Protein AF-A0A4R4WFX1-F1 (afdb_monomer_lite)

Secondary structure (DSSP, 8-state):
---PPPP---------TTSHHHHHHHHHHHHHHT-TTHHHHHHHHHHHHHHHHHHHHHHHHHHHHHHSHHHHHHHHHHHHHHHHHHHHHHHHHHHHHHHHHHHHHHHHHHHHHHHHHHHHHHHHHHHHHHHHHHHHHHHHHHHHHHHHHHHHHHHHHHHHHHHHHHHHHHHHHHHHHHHHHHHHHHHHHHHHHHHHHHHHHHHHHHHHHHHHHHHHHHHHHHHHHHHHHHHHHHHHHHHHHHHHHHHHHHHHHHHHHHHHHHHHHHHHHHHHHHHHHHHHHHHHHHHTTS-----------------------------------------------------------------------

Radius of gyration: 116.52 Å; chains: 1; bounding box: 216×88×320 Å

Foldseek 3Di:
DDDDDDDDDPDDDDPDPPCPVVVVVVVVLVVQCPDPDPSVVVSVVVVVVVVVVVVVVVVVVVVCCCPPPNNVVVVVVVVVVVVVVVVVVVVVVVVVVVVVVVVVVVVVVVVVVVVVVVVVVVVVVVVVVVVVVVVVVVVVVVVVVVVVVVVVVVVVVVVVVVVVVVVVVVVVVVVVVVVVVVVVVVVVVVVVVVVVVVVVVVVVVVVVVVVVVVVVVVVVVVVVVVVVVVVVVVVVVVVVVVVVVVVVVVVVVVVVVVVVVVVVVVVVVVVVVVVVVVVVVVVVVVCVVPDDDDDDDDDDDDDDDDDDDDDDDDDDDDDDDDDDDDDDDDDDDDDDDDDDDDDDDDDDDDDDDDDDDDDDD

Structure (mmCIF, N/CA/C/O backbone):
data_AF-A0A4R4WFX1-F1
#
_entry.id   AF-A0A4R4WFX1-F1
#
loop_
_atom_site.group_PDB
_atom_site.id
_atom_site.type_symbol
_atom_site.label_atom_id
_atom_site.label_alt_id
_atom_site.label_comp_id
_atom_site.label_asym_id
_atom_site.label_entity_id
_atom_site.label_seq_id
_atom_site.pdbx_PDB_ins_code
_atom_site.Cartn_x
_atom_site.Cartn_y
_atom_site.Cartn_z
_atom_site.occupancy
_atom_site.B_iso_or_equiv
_atom_site.auth_seq_id
_atom_site.auth_comp_id
_atom_site.auth_asym_id
_atom_site.auth_atom_id
_atom_site.pdbx_PDB_model_num
ATOM 1 N N . MET A 1 1 ? -103.194 -50.015 157.908 1.00 37.09 1 MET A N 1
ATOM 2 C CA . MET A 1 1 ? -101.889 -49.786 158.567 1.00 37.09 1 MET A CA 1
ATOM 3 C C . MET A 1 1 ? -101.245 -48.545 157.963 1.00 37.09 1 MET A C 1
ATOM 5 O O . MET A 1 1 ? -101.414 -48.365 156.762 1.00 37.09 1 MET A O 1
ATOM 9 N N . PRO A 1 2 ? -100.590 -47.680 158.756 1.00 50.53 2 PRO A N 1
ATOM 10 C CA . PRO A 1 2 ? -100.036 -46.407 158.285 1.00 50.53 2 PRO A CA 1
ATOM 11 C C . PRO A 1 2 ? -98.569 -46.513 157.833 1.00 50.53 2 PRO A C 1
ATOM 13 O O . PRO A 1 2 ? -97.843 -47.400 158.278 1.00 50.53 2 PRO A O 1
ATOM 16 N N . GLN A 1 3 ? -98.118 -45.540 157.037 1.00 49.31 3 GLN A N 1
ATOM 17 C CA . GLN A 1 3 ? -96.707 -45.147 156.902 1.00 49.31 3 GLN A CA 1
ATOM 18 C C . GLN A 1 3 ? -96.591 -43.603 156.861 1.00 49.31 3 GLN A C 1
ATOM 20 O O . GLN A 1 3 ? -97.602 -42.939 156.612 1.00 49.31 3 GLN A O 1
ATOM 25 N N . PRO A 1 4 ? -95.429 -43.015 157.218 1.00 50.16 4 PRO A N 1
ATOM 26 C CA . PRO A 1 4 ? -95.351 -41.626 157.680 1.00 50.16 4 PRO A CA 1
ATOM 27 C C . PRO A 1 4 ? -95.134 -40.583 156.570 1.00 50.16 4 PRO A C 1
ATOM 29 O O . PRO A 1 4 ? -94.660 -40.886 155.478 1.00 50.16 4 PRO A O 1
ATOM 32 N N . ALA A 1 5 ? -95.460 -39.325 156.882 1.00 47.50 5 ALA A N 1
ATOM 33 C CA . ALA A 1 5 ? -95.388 -38.202 155.950 1.00 47.50 5 ALA A CA 1
ATOM 34 C C . ALA A 1 5 ? -93.949 -37.673 155.730 1.00 47.50 5 ALA A C 1
ATOM 36 O O . ALA A 1 5 ? -93.192 -37.546 156.697 1.00 47.50 5 ALA A O 1
ATOM 37 N N . PRO A 1 6 ? -93.577 -37.279 154.495 1.00 48.81 6 PRO A N 1
ATOM 38 C CA . PRO A 1 6 ? -92.327 -36.573 154.222 1.00 48.81 6 PRO A CA 1
ATOM 39 C C . PRO A 1 6 ? -92.436 -35.087 154.607 1.00 48.81 6 PRO A C 1
ATOM 41 O O . PRO A 1 6 ? -93.351 -34.382 154.183 1.00 48.81 6 PRO A O 1
ATOM 44 N N . GLY A 1 7 ? -91.486 -34.592 155.403 1.00 47.97 7 GLY A N 1
ATOM 45 C CA . GLY A 1 7 ? -91.460 -33.195 155.848 1.00 47.97 7 GLY A CA 1
ATOM 46 C C . GLY A 1 7 ? -91.038 -32.219 154.745 1.00 47.97 7 GLY A C 1
ATOM 47 O O . GLY A 1 7 ? -89.979 -32.380 154.135 1.00 47.97 7 GLY A O 1
ATOM 48 N N . VAL A 1 8 ? -91.834 -31.168 154.526 1.00 47.50 8 VAL A N 1
ATOM 49 C CA . VAL A 1 8 ? -91.534 -30.097 153.561 1.00 47.50 8 VAL A CA 1
ATOM 50 C C . VAL A 1 8 ? -90.311 -29.298 154.024 1.00 47.50 8 VAL A C 1
ATOM 52 O O . VAL A 1 8 ? -90.372 -28.561 155.008 1.00 47.50 8 VAL A O 1
ATOM 55 N N . ARG A 1 9 ? -89.193 -29.403 153.296 1.00 48.41 9 ARG A N 1
ATOM 56 C CA . ARG A 1 9 ? -88.046 -28.502 153.480 1.00 48.41 9 ARG A CA 1
ATOM 57 C C . ARG A 1 9 ? -88.367 -27.149 152.848 1.00 48.41 9 ARG A C 1
ATOM 59 O O . ARG A 1 9 ? -88.459 -27.045 151.629 1.00 48.41 9 ARG A O 1
ATOM 66 N N . ALA A 1 10 ? -88.511 -26.114 153.672 1.00 50.44 10 ALA A N 1
ATOM 67 C CA . ALA A 1 10 ? -88.704 -24.747 153.199 1.00 50.44 10 ALA A CA 1
ATOM 68 C C . ALA A 1 10 ? -87.422 -24.222 152.524 1.00 50.44 10 ALA A C 1
ATOM 70 O O . ALA A 1 10 ? -86.489 -23.779 153.197 1.00 50.44 10 ALA A O 1
ATOM 71 N N . VAL A 1 11 ? -87.378 -24.273 151.190 1.00 50.75 11 VAL A N 1
ATOM 72 C CA . VAL A 1 11 ? -86.317 -23.651 150.387 1.00 50.75 11 VAL A CA 1
ATOM 73 C C . VAL A 1 11 ? -86.467 -22.134 150.490 1.00 50.75 11 VAL A C 1
ATOM 75 O O . VAL A 1 11 ? -87.355 -21.539 149.883 1.00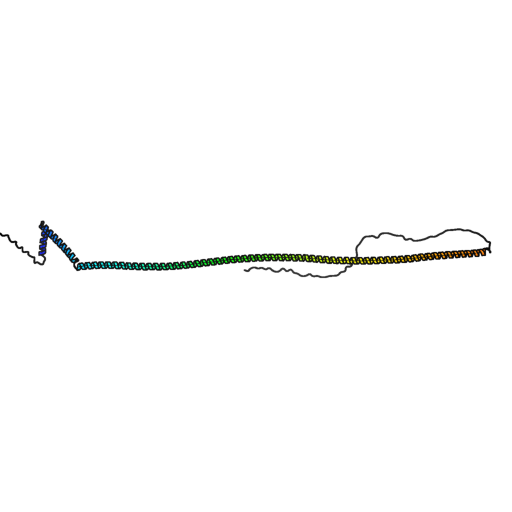 50.75 11 VAL A O 1
ATOM 78 N N . ARG A 1 12 ? -85.607 -21.503 151.292 1.00 51.44 12 ARG A N 1
ATOM 79 C CA . ARG A 1 12 ? -85.506 -20.044 151.364 1.00 51.44 12 ARG A CA 1
ATOM 80 C C . ARG A 1 12 ? -84.719 -19.546 150.158 1.00 51.44 12 ARG A C 1
ATOM 82 O O . ARG A 1 12 ? -83.498 -19.672 150.131 1.00 51.44 12 ARG A O 1
ATOM 89 N N . TYR A 1 13 ? -85.417 -18.968 149.186 1.00 58.88 13 TYR A N 1
ATOM 90 C CA . TYR A 1 13 ? -84.778 -18.113 148.191 1.00 58.88 13 TYR A CA 1
ATOM 91 C C . TYR A 1 13 ? -84.207 -16.881 148.902 1.00 58.88 13 TYR A C 1
ATOM 93 O O . TYR A 1 13 ? -84.912 -16.229 149.673 1.00 58.88 13 TYR A O 1
ATOM 101 N N . CYS A 1 14 ? -82.927 -16.590 148.676 1.00 57.91 14 CYS A N 1
ATOM 102 C CA . CYS A 1 14 ? -82.297 -15.375 149.182 1.00 57.91 14 CYS A CA 1
ATOM 103 C C . CYS A 1 14 ? -82.880 -14.149 148.473 1.00 57.91 14 CYS A C 1
ATOM 105 O O . CYS A 1 14 ? -83.026 -14.159 147.252 1.00 57.91 14 CYS A O 1
ATOM 107 N N . GLN A 1 15 ? -83.190 -13.100 149.235 1.00 54.06 15 GLN A N 1
ATOM 108 C CA . GLN A 1 15 ? -83.828 -11.877 148.737 1.00 54.06 15 GLN A CA 1
ATOM 109 C C . GLN A 1 15 ? -82.918 -10.645 148.915 1.00 54.06 15 GLN A C 1
ATOM 111 O O . GLN A 1 15 ? -83.396 -9.530 149.100 1.00 54.06 15 GLN A O 1
ATOM 116 N N . ASP A 1 16 ? -81.601 -10.862 148.840 1.00 52.88 16 ASP A N 1
ATOM 117 C CA . ASP A 1 16 ? -80.560 -9.839 148.984 1.00 52.88 16 ASP A CA 1
ATOM 118 C C . ASP A 1 16 ? -79.891 -9.571 147.626 1.00 52.88 16 ASP A C 1
ATOM 120 O O . ASP A 1 16 ? -79.343 -10.488 147.009 1.00 52.88 16 ASP A O 1
ATOM 124 N N . GLY A 1 17 ? -79.911 -8.318 147.161 1.00 58.09 17 GLY A N 1
ATOM 125 C CA . GLY A 1 17 ? -79.407 -7.933 145.832 1.00 58.09 17 GLY A CA 1
ATOM 126 C C . GLY A 1 17 ? -77.879 -7.946 145.676 1.00 58.09 17 GLY A C 1
ATOM 127 O O . GLY A 1 17 ? -77.375 -7.957 144.557 1.00 58.09 17 GLY A O 1
ATOM 128 N N . ASP A 1 18 ? -77.130 -7.991 146.779 1.00 63.66 18 ASP A N 1
ATOM 129 C CA . ASP A 1 18 ? -75.693 -7.667 146.805 1.00 63.66 18 ASP A CA 1
ATOM 130 C C . ASP A 1 18 ? -74.770 -8.863 146.468 1.00 63.66 18 ASP A C 1
ATOM 132 O O . ASP A 1 18 ? -73.554 -8.842 146.711 1.00 63.66 18 ASP A O 1
ATOM 136 N N . GLY A 1 19 ? -75.342 -9.967 145.974 1.00 63.88 19 GLY A N 1
ATOM 137 C CA . GLY A 1 19 ? -74.635 -11.210 145.632 1.00 63.88 19 GLY A CA 1
ATOM 138 C C . GLY A 1 19 ? -74.015 -11.957 146.825 1.00 63.88 19 GLY A C 1
ATOM 139 O O . GLY A 1 19 ? -73.282 -12.927 146.636 1.00 63.88 19 GLY A O 1
ATOM 140 N N . ALA A 1 20 ? -74.275 -11.531 148.066 1.00 68.56 20 ALA A N 1
ATOM 141 C CA . ALA A 1 20 ? -73.658 -12.108 149.264 1.00 68.56 20 ALA A CA 1
ATOM 142 C C . ALA A 1 20 ? -74.078 -13.570 149.505 1.00 68.56 20 ALA A C 1
ATOM 144 O O . ALA A 1 20 ? -73.234 -14.417 149.802 1.00 68.56 20 ALA A O 1
ATOM 145 N N . CYS A 1 21 ? -75.361 -13.888 149.307 1.00 68.38 21 CYS A N 1
ATOM 146 C CA . CYS A 1 21 ? -75.848 -15.267 149.370 1.00 68.38 21 CYS A CA 1
ATOM 147 C C . CYS A 1 21 ? -75.287 -16.137 148.230 1.00 68.38 21 CYS A C 1
ATOM 149 O O . CYS A 1 21 ? -74.939 -17.292 148.460 1.00 68.38 21 CYS A O 1
ATOM 151 N N . GLU A 1 22 ? -75.119 -15.585 147.025 1.00 66.25 22 GLU A N 1
ATOM 152 C CA . GLU A 1 22 ? -74.553 -16.320 145.888 1.00 66.25 22 GLU A CA 1
ATOM 153 C C . GLU A 1 22 ? -73.071 -16.668 146.106 1.00 66.25 22 GLU A C 1
ATOM 155 O O . GLU A 1 22 ? -72.664 -17.801 145.838 1.00 66.25 22 GLU A O 1
ATOM 160 N N . ARG A 1 23 ? -72.292 -15.747 146.699 1.00 71.44 23 ARG A N 1
ATOM 161 C CA . ARG A 1 23 ? -70.931 -16.023 147.197 1.00 71.44 23 ARG A CA 1
ATOM 162 C C . ARG A 1 23 ? -70.939 -17.121 148.266 1.00 71.44 23 ARG A C 1
ATOM 164 O O . ARG A 1 23 ? -70.276 -18.130 148.085 1.00 71.44 23 ARG A O 1
ATOM 171 N N . SER A 1 24 ? -71.779 -17.015 149.298 1.00 68.19 24 SER A N 1
ATOM 172 C CA . SER A 1 24 ? -71.896 -18.048 150.347 1.00 68.19 24 SER A CA 1
ATOM 173 C C . SER A 1 24 ? -72.277 -19.439 149.797 1.00 68.19 24 SER A C 1
ATOM 175 O O . SER A 1 24 ? -71.742 -20.466 150.222 1.00 68.19 24 SER A O 1
ATOM 177 N N . ALA A 1 25 ? -73.141 -19.493 148.778 1.00 64.19 25 ALA A N 1
ATOM 178 C CA . ALA A 1 25 ? -73.474 -20.722 148.059 1.00 64.19 25 ALA A CA 1
ATOM 179 C C . ALA A 1 25 ? -72.325 -21.237 147.167 1.00 64.19 25 ALA A C 1
ATOM 181 O O . ALA A 1 25 ? -72.286 -22.424 146.839 1.00 64.19 25 ALA A O 1
ATOM 182 N N . ARG A 1 26 ? -71.391 -20.377 146.744 1.00 67.38 26 ARG A N 1
ATOM 183 C CA . ARG A 1 26 ? -70.160 -20.755 146.030 1.00 67.38 26 ARG A CA 1
ATOM 184 C C . ARG A 1 26 ? -69.137 -21.358 146.997 1.00 67.38 26 ARG A C 1
ATOM 186 O O . ARG A 1 26 ? -68.750 -22.504 146.786 1.00 67.38 26 ARG A O 1
ATOM 193 N N . ASP A 1 27 ? -68.865 -20.702 148.126 1.00 67.44 27 ASP A N 1
ATOM 194 C CA . ASP A 1 27 ? -68.045 -21.234 149.229 1.00 67.44 27 ASP A CA 1
ATOM 195 C C . ASP A 1 27 ? -68.577 -22.585 149.748 1.00 67.44 27 ASP A C 1
ATOM 197 O O . ASP A 1 27 ? -67.830 -23.436 150.235 1.00 67.44 27 ASP A O 1
ATOM 201 N N . GLY A 1 28 ? -69.899 -22.786 149.714 1.00 65.94 28 GLY A N 1
ATOM 202 C CA . GLY A 1 28 ? -70.545 -24.056 150.057 1.00 65.94 28 GLY A CA 1
ATOM 203 C C . GLY A 1 28 ? -70.297 -25.182 149.044 1.00 65.94 28 GLY A C 1
ATOM 204 O O . GLY A 1 28 ? -70.280 -26.347 149.435 1.00 65.94 28 GLY A O 1
ATOM 205 N N . ARG A 1 29 ? -70.077 -24.851 147.764 1.00 62.16 29 ARG A N 1
ATOM 206 C CA . ARG A 1 29 ? -69.769 -25.810 146.688 1.00 62.16 29 ARG A CA 1
ATOM 207 C C . ARG A 1 29 ? -68.277 -26.123 146.601 1.00 62.16 29 ARG A C 1
ATOM 209 O O . ARG A 1 29 ? -67.929 -27.291 146.470 1.00 62.16 29 ARG A O 1
ATOM 216 N N . GLU A 1 30 ? -67.404 -25.130 146.772 1.00 61.38 30 GLU A N 1
ATOM 217 C CA . GLU A 1 30 ? -65.944 -25.332 146.775 1.00 61.38 30 GLU A CA 1
ATOM 218 C C . GLU A 1 30 ? -65.510 -26.300 147.891 1.00 61.38 30 GLU A C 1
ATOM 220 O O . GLU A 1 30 ? -64.835 -27.290 147.619 1.00 61.38 30 GLU A O 1
ATOM 225 N N . ARG A 1 31 ? -66.043 -26.143 149.112 1.00 65.25 31 ARG A N 1
ATOM 226 C CA . ARG A 1 31 ? -65.842 -27.108 150.217 1.00 65.25 31 ARG A CA 1
ATOM 227 C C . ARG A 1 31 ? -66.440 -28.504 149.967 1.00 65.25 31 ARG A C 1
ATOM 229 O O . ARG A 1 31 ? -66.121 -29.442 150.693 1.00 65.25 31 ARG A O 1
ATOM 236 N N . GLY A 1 32 ? -67.307 -28.659 148.965 1.00 59.62 32 GLY A N 1
ATOM 237 C CA . GLY A 1 32 ? -67.808 -29.959 148.513 1.00 59.62 32 GLY A CA 1
ATOM 238 C C . GLY A 1 32 ? -66.827 -30.690 147.590 1.00 59.62 32 GLY A C 1
ATOM 239 O O . GLY A 1 32 ? -66.705 -31.913 147.683 1.00 59.62 32 GLY A O 1
ATOM 240 N N . LEU A 1 33 ? -66.097 -29.951 146.746 1.00 56.53 33 LEU A N 1
ATOM 241 C CA . LEU A 1 33 ? -65.122 -30.495 145.790 1.00 56.53 33 LEU A CA 1
ATOM 242 C C . LEU A 1 33 ? -63.898 -31.113 146.487 1.00 56.53 33 LEU A C 1
ATOM 244 O O . LEU A 1 33 ? -63.361 -32.108 146.009 1.00 56.53 33 LEU A O 1
ATOM 248 N N . GLU A 1 34 ? -63.507 -30.594 147.653 1.00 58.94 34 GLU A N 1
ATOM 249 C CA . GLU A 1 34 ? -62.410 -31.149 148.465 1.00 58.94 34 GLU A CA 1
ATOM 250 C C . GLU A 1 34 ? -62.806 -32.411 149.270 1.00 58.94 34 GLU A C 1
ATOM 252 O O . GLU A 1 34 ? -61.958 -33.035 149.913 1.00 58.94 34 GLU A O 1
ATOM 257 N N . SER A 1 35 ? -64.082 -32.829 149.251 1.00 55.66 35 SER A N 1
ATOM 258 C CA . SER A 1 35 ? -64.553 -33.976 150.044 1.00 55.66 35 SER A CA 1
ATOM 259 C C . SER A 1 35 ? -64.187 -35.327 149.408 1.00 55.66 35 SER A C 1
ATOM 261 O O . SER A 1 35 ? -64.766 -35.750 148.408 1.00 55.66 35 SER A O 1
ATOM 263 N N . GLN A 1 36 ? -63.239 -36.059 150.003 1.00 53.66 36 GLN A N 1
ATOM 264 C CA . GLN A 1 36 ? -62.858 -37.387 149.509 1.00 53.66 36 GLN A CA 1
ATOM 265 C C . GLN A 1 36 ? -63.984 -38.411 149.714 1.00 53.66 36 GLN A C 1
ATOM 267 O O . GLN A 1 36 ? -64.256 -38.856 150.828 1.00 53.66 36 GLN A O 1
ATOM 272 N N . GLY A 1 37 ? -64.625 -38.809 148.615 1.00 65.19 37 GLY A N 1
ATOM 273 C CA . GLY A 1 37 ? -65.671 -39.825 148.604 1.00 65.19 37 GLY A CA 1
ATOM 274 C C . GLY A 1 37 ? -66.598 -39.701 147.399 1.00 65.19 37 GLY A C 1
ATOM 275 O O . GLY A 1 37 ? -66.359 -38.925 146.472 1.00 65.19 37 GLY A O 1
ATOM 276 N N . LEU A 1 38 ? -67.695 -40.456 147.439 1.00 66.50 38 LEU A N 1
ATOM 277 C CA . LEU A 1 38 ? -68.697 -40.501 146.369 1.00 66.50 38 LEU A CA 1
ATOM 278 C C . LEU A 1 38 ? -69.370 -39.127 146.151 1.00 66.50 38 LEU A C 1
ATOM 280 O O . LEU A 1 38 ? -69.727 -38.790 145.028 1.00 66.50 38 LEU A O 1
ATOM 284 N N . THR A 1 39 ? -69.461 -38.288 147.192 1.00 63.09 39 THR A N 1
ATOM 285 C CA . THR A 1 39 ? -69.910 -36.887 147.091 1.00 63.09 39 THR A CA 1
ATOM 286 C C . THR A 1 39 ? -68.946 -36.001 146.307 1.00 63.09 39 THR A C 1
ATOM 288 O O . THR A 1 39 ? -69.407 -35.238 145.465 1.00 63.09 39 THR A O 1
ATOM 291 N N . GLY A 1 40 ? -67.632 -36.118 146.529 1.00 66.00 40 GLY A N 1
ATOM 292 C CA . GLY A 1 40 ? -66.622 -35.377 145.768 1.00 66.00 40 GLY A CA 1
ATOM 293 C C . GLY A 1 40 ? -66.543 -35.833 144.314 1.00 66.00 40 GLY A C 1
ATOM 294 O O . GLY A 1 40 ? -66.464 -35.000 143.418 1.00 66.00 40 GLY A O 1
ATOM 295 N N . GLN A 1 41 ? -66.670 -37.140 144.053 1.00 74.19 41 GLN A N 1
ATOM 296 C CA . GLN A 1 41 ? -66.785 -37.653 142.682 1.00 74.19 41 GLN A CA 1
ATOM 297 C C . GLN A 1 41 ? -68.036 -37.118 141.976 1.00 74.19 41 GLN A C 1
ATOM 299 O O . GLN A 1 41 ? -67.928 -36.656 140.844 1.00 74.19 41 GLN A O 1
ATOM 304 N N . VAL A 1 42 ? -69.197 -37.111 142.643 1.00 77.31 42 VAL A N 1
ATOM 305 C CA . VAL A 1 42 ? -70.427 -36.521 142.091 1.00 77.31 42 VAL A CA 1
ATOM 306 C C . VAL A 1 42 ? -70.255 -35.017 141.848 1.00 77.31 42 VAL A C 1
ATOM 308 O O . VAL A 1 42 ? -70.594 -34.545 140.765 1.00 77.31 42 VAL A O 1
ATOM 311 N N . ALA A 1 43 ? -69.678 -34.270 142.794 1.00 70.62 43 ALA A N 1
ATOM 312 C CA . ALA A 1 43 ? -69.408 -32.839 142.640 1.00 70.62 43 ALA A CA 1
ATOM 313 C C . ALA A 1 43 ? -68.448 -32.546 141.472 1.00 70.62 43 ALA A C 1
ATOM 315 O O . ALA A 1 43 ? -68.707 -31.640 140.687 1.00 70.62 43 ALA A O 1
ATOM 316 N N . TRP A 1 44 ? -67.397 -33.351 141.296 1.00 77.88 44 TRP A N 1
ATOM 317 C CA . TRP A 1 44 ? -66.465 -33.241 140.171 1.00 77.88 44 TRP A CA 1
ATOM 318 C C . TRP A 1 44 ? -67.104 -33.629 138.831 1.00 77.88 44 TRP A C 1
ATOM 320 O O . TRP A 1 44 ? -66.843 -32.980 137.821 1.00 77.88 44 TRP A O 1
ATOM 330 N N . THR A 1 45 ? -67.994 -34.630 138.793 1.00 79.06 45 THR A N 1
ATOM 331 C CA . THR A 1 45 ? -68.775 -34.906 137.573 1.00 79.06 45 THR A CA 1
ATOM 332 C C . THR A 1 45 ? -69.747 -33.777 137.245 1.00 79.06 45 THR A C 1
ATOM 334 O O . THR A 1 45 ? -69.903 -33.469 136.070 1.00 79.06 45 THR A O 1
ATOM 337 N N . TRP A 1 46 ? -70.334 -33.109 138.246 1.00 79.69 46 TRP A N 1
ATOM 338 C CA . TRP A 1 46 ? -71.122 -31.892 138.027 1.00 79.69 46 TRP A CA 1
ATOM 339 C C . TRP A 1 46 ? -70.257 -30.726 137.543 1.00 79.69 46 TRP A C 1
ATOM 341 O O . TRP A 1 46 ? -70.660 -30.048 136.612 1.00 79.69 46 TRP A O 1
ATOM 351 N N . GLU A 1 47 ? -69.042 -30.537 138.064 1.00 81.06 47 GLU A N 1
ATOM 352 C CA . GLU A 1 47 ? -68.115 -29.521 137.542 1.00 81.06 47 GLU A CA 1
ATOM 353 C C . GLU A 1 47 ? -67.683 -29.825 136.093 1.00 81.06 47 GLU A C 1
ATOM 355 O O . GLU A 1 47 ? -67.536 -28.923 135.270 1.00 81.06 47 GLU A O 1
ATOM 360 N N . MET A 1 48 ? -67.505 -31.104 135.744 1.00 82.19 48 MET A N 1
ATOM 361 C CA . MET A 1 48 ? -67.229 -31.528 134.368 1.00 82.19 48 MET A CA 1
ATOM 362 C C . MET A 1 48 ? -68.435 -31.290 133.446 1.00 82.19 48 MET A C 1
ATOM 364 O O . MET A 1 48 ? -68.242 -30.904 132.294 1.00 82.19 48 MET A O 1
ATOM 368 N N . VAL A 1 49 ? -69.661 -31.476 133.951 1.00 85.44 49 VAL A N 1
ATOM 369 C CA . VAL A 1 49 ? -70.904 -31.116 133.253 1.00 85.44 49 VAL A CA 1
ATOM 370 C C . VAL A 1 49 ? -70.997 -29.598 133.084 1.00 85.44 49 VAL A C 1
ATOM 372 O O . VAL A 1 49 ? -71.065 -29.172 131.942 1.00 85.44 49 VAL A O 1
ATOM 375 N N . ASP A 1 50 ? -70.836 -28.778 134.127 1.00 81.25 50 ASP A N 1
ATOM 376 C CA . ASP A 1 50 ? -70.782 -27.303 134.033 1.00 81.25 50 ASP A CA 1
ATOM 377 C C . ASP A 1 50 ? -69.722 -26.825 133.014 1.00 81.25 50 ASP A C 1
ATOM 379 O O . ASP A 1 50 ? -69.929 -25.864 132.269 1.00 81.25 50 ASP A O 1
ATOM 383 N N . ARG A 1 51 ? -68.564 -27.499 132.938 1.00 82.12 51 ARG A N 1
ATOM 384 C CA . ARG A 1 51 ? -67.513 -27.203 131.947 1.00 82.12 51 ARG A CA 1
ATOM 385 C C . ARG A 1 51 ? -67.904 -27.610 130.525 1.00 82.12 51 ARG A C 1
ATOM 387 O O . ARG A 1 51 ? -67.523 -26.898 129.593 1.00 82.12 51 ARG A O 1
ATOM 394 N N . LEU A 1 52 ? -68.614 -28.727 130.351 1.00 84.88 52 LEU A N 1
ATOM 395 C CA . LEU A 1 52 ? -69.110 -29.219 129.060 1.00 84.88 52 LEU A CA 1
ATOM 396 C C . LEU A 1 52 ? -70.319 -28.420 128.570 1.00 84.88 52 LEU A C 1
ATOM 398 O O . LEU A 1 52 ? -70.338 -28.051 127.403 1.00 84.88 52 LEU A O 1
ATOM 402 N N . GLU A 1 53 ? -71.262 -28.084 129.444 1.00 82.75 53 GLU A N 1
ATOM 403 C CA . GLU A 1 53 ? -72.382 -27.178 129.183 1.00 82.75 53 GLU A CA 1
ATOM 404 C C . GLU A 1 53 ? -71.849 -25.778 128.881 1.00 82.75 53 GLU A C 1
ATOM 406 O O . GLU A 1 53 ? -72.111 -25.254 127.809 1.00 82.75 53 GLU A O 1
ATOM 411 N N . GLY A 1 54 ? -70.939 -25.232 129.693 1.00 83.12 54 GLY A N 1
ATOM 412 C CA . GLY A 1 54 ? -70.270 -23.967 129.385 1.00 83.12 54 GLY A CA 1
ATOM 413 C C . GLY A 1 54 ? -69.424 -23.997 128.100 1.00 83.12 54 GLY A C 1
ATOM 414 O O . GLY A 1 54 ? -69.208 -22.957 127.478 1.00 83.12 54 GLY A O 1
ATOM 415 N N . ALA A 1 55 ? -68.921 -25.161 127.671 1.00 85.50 55 ALA A N 1
ATOM 416 C CA . ALA A 1 55 ? -68.262 -25.322 126.372 1.00 85.50 55 ALA A CA 1
ATOM 417 C C . ALA A 1 55 ? -69.274 -25.431 125.223 1.00 85.50 55 ALA A C 1
ATOM 419 O O . ALA A 1 55 ? -69.044 -24.837 124.171 1.00 85.50 55 ALA A O 1
ATOM 420 N N . ALA A 1 56 ? -70.395 -26.120 125.437 1.00 83.44 56 ALA A N 1
ATOM 421 C CA . ALA A 1 56 ? -71.521 -26.188 124.521 1.00 83.44 56 ALA A CA 1
ATOM 422 C C . ALA A 1 56 ? -72.170 -24.810 124.342 1.00 83.44 56 ALA A C 1
ATOM 424 O O . ALA A 1 56 ? -72.445 -24.452 123.211 1.00 83.44 56 ALA A O 1
ATOM 425 N N . ASP A 1 57 ? -72.289 -23.994 125.389 1.00 79.81 57 ASP A N 1
ATOM 426 C CA . ASP A 1 57 ? -72.767 -22.608 125.344 1.00 79.81 57 ASP A CA 1
ATOM 427 C C . ASP A 1 57 ? -71.778 -21.673 124.646 1.00 79.81 57 ASP A C 1
ATOM 429 O O . ASP A 1 57 ? -72.188 -20.780 123.910 1.00 79.81 57 ASP A O 1
ATOM 433 N N . ARG A 1 58 ? -70.462 -21.878 124.800 1.00 82.94 58 ARG A N 1
ATOM 434 C CA . ARG A 1 58 ? -69.465 -21.139 124.001 1.00 82.94 58 ARG A CA 1
ATOM 435 C C . ARG A 1 58 ? -69.503 -21.548 122.528 1.00 82.94 58 ARG A C 1
ATOM 437 O O . ARG A 1 58 ? -69.396 -20.682 121.665 1.00 82.94 58 ARG A O 1
ATOM 444 N N . LEU A 1 59 ? -69.687 -22.835 122.228 1.00 84.00 59 LEU A N 1
ATOM 445 C CA . LEU A 1 59 ? -69.835 -23.341 120.859 1.00 84.00 59 LEU A CA 1
ATOM 446 C C . LEU A 1 59 ? -71.172 -22.930 120.233 1.00 84.00 59 LEU A C 1
ATOM 448 O O . LEU A 1 59 ? -71.192 -22.557 119.067 1.00 84.00 59 LEU A O 1
ATOM 452 N N . ALA A 1 60 ? -72.263 -22.941 120.996 1.00 81.44 60 ALA A N 1
ATOM 453 C CA . ALA A 1 60 ? -73.587 -22.490 120.591 1.00 81.44 60 ALA A CA 1
ATOM 454 C C . ALA A 1 60 ? -73.627 -20.968 120.459 1.00 81.44 60 ALA A C 1
ATOM 456 O O . ALA A 1 60 ? -74.200 -20.474 119.503 1.00 81.44 60 ALA A O 1
ATOM 457 N N . GLY A 1 61 ? -72.959 -20.216 121.335 1.00 79.75 61 GLY A N 1
ATOM 458 C CA . GLY A 1 61 ? -72.765 -18.772 121.204 1.00 79.75 61 GLY A CA 1
ATOM 459 C C . GLY A 1 61 ? -71.948 -18.413 119.962 1.00 79.75 61 GLY A C 1
ATOM 460 O O . GLY A 1 61 ? -72.339 -17.523 119.210 1.00 79.75 61 GLY A O 1
ATOM 461 N N . ALA A 1 62 ? -70.870 -19.156 119.681 1.00 83.06 62 ALA A N 1
ATOM 462 C CA . ALA A 1 62 ? -70.106 -19.015 118.444 1.00 83.06 62 ALA A CA 1
ATOM 463 C C . ALA A 1 62 ? -70.961 -19.363 117.212 1.00 83.06 62 ALA A C 1
ATOM 465 O O . ALA A 1 62 ? -71.100 -18.524 116.327 1.00 83.06 62 ALA A O 1
ATOM 466 N N . LEU A 1 63 ? -71.612 -20.532 117.183 1.00 84.38 63 LEU A N 1
ATOM 467 C CA . LEU A 1 63 ? -72.521 -20.950 116.107 1.00 84.38 63 LEU A CA 1
ATOM 468 C C . LEU A 1 63 ? -73.679 -19.973 115.907 1.00 84.38 63 LEU A C 1
ATOM 470 O O . LEU A 1 63 ? -73.981 -19.641 114.770 1.00 84.38 63 LEU A O 1
ATOM 474 N N . MET A 1 64 ? -74.300 -19.472 116.972 1.00 76.69 64 MET A N 1
ATOM 475 C CA . MET A 1 64 ? -75.363 -18.472 116.897 1.00 76.69 64 MET A CA 1
ATOM 476 C C . MET A 1 64 ? -74.828 -17.123 116.426 1.00 76.69 64 MET A C 1
ATOM 478 O O . MET A 1 64 ? -75.536 -16.442 115.699 1.00 76.69 64 MET A O 1
ATOM 482 N N . SER A 1 65 ? -73.592 -16.735 116.756 1.00 80.06 65 SER A N 1
ATOM 483 C CA . SER A 1 65 ? -72.979 -15.531 116.179 1.00 80.06 65 SER A CA 1
ATOM 484 C C . SER A 1 65 ? -72.696 -15.701 114.680 1.00 80.06 65 SER A C 1
ATOM 486 O O . SER A 1 65 ? -73.075 -14.835 113.898 1.00 80.06 65 SER A O 1
ATOM 488 N N . GLU A 1 66 ? -72.154 -16.848 114.264 1.00 85.12 66 GLU A N 1
ATOM 489 C CA . GLU A 1 66 ? -71.797 -17.191 112.880 1.00 85.12 66 GLU A CA 1
ATOM 490 C C . GLU A 1 66 ? -73.015 -17.443 111.975 1.00 85.12 66 GLU A C 1
ATOM 492 O O . GLU A 1 66 ? -72.990 -17.105 110.791 1.00 85.12 66 GLU A O 1
ATOM 497 N N . LEU A 1 67 ? -74.077 -18.050 112.514 1.00 85.81 67 LEU A N 1
ATOM 498 C CA . LEU A 1 67 ? -75.345 -18.343 111.832 1.00 85.81 67 LEU A CA 1
ATOM 499 C C . LEU A 1 67 ? -76.412 -17.261 112.059 1.00 85.81 67 LEU A C 1
ATOM 501 O O . LEU A 1 67 ? -77.465 -17.315 111.423 1.00 85.81 67 LEU A O 1
ATOM 505 N N . SER A 1 68 ? -76.161 -16.269 112.922 1.00 86.06 68 SER A N 1
ATOM 506 C CA . SER A 1 68 ? -76.984 -15.056 112.953 1.00 86.06 68 SER A CA 1
ATOM 507 C C . SER A 1 68 ? -76.950 -14.376 111.590 1.00 86.06 68 SER A C 1
ATOM 509 O O . SER A 1 68 ? -75.971 -14.487 110.848 1.00 86.06 68 SER A O 1
ATOM 511 N N . VAL A 1 69 ? -77.990 -13.593 111.299 1.00 87.00 69 VAL A N 1
ATOM 512 C CA . VAL A 1 69 ? -78.049 -12.760 110.090 1.00 87.00 69 VAL A CA 1
ATOM 513 C C . VAL A 1 69 ? -76.762 -11.937 109.939 1.00 87.00 69 VAL A C 1
ATOM 515 O O . VAL A 1 69 ? -76.150 -11.987 108.882 1.00 87.00 69 VAL A O 1
ATOM 518 N N . ALA A 1 70 ? -76.262 -11.323 111.018 1.00 87.12 70 ALA A N 1
ATOM 519 C CA . ALA A 1 70 ? -75.030 -10.531 111.005 1.00 87.12 70 ALA A CA 1
ATOM 520 C C . ALA A 1 70 ? -73.740 -11.349 110.751 1.00 87.12 70 ALA A C 1
ATOM 522 O O . ALA A 1 70 ? -72.804 -10.843 110.131 1.00 87.12 70 ALA A O 1
ATOM 523 N N . GLY A 1 71 ? -73.661 -12.603 111.212 1.00 87.00 71 GLY A N 1
ATOM 524 C CA . GLY A 1 71 ? -72.517 -13.491 110.951 1.00 87.00 71 GLY A CA 1
ATOM 525 C C . GLY A 1 71 ? -72.504 -14.036 109.524 1.00 87.00 71 GLY A C 1
ATOM 526 O O . GLY A 1 71 ? -71.458 -14.084 108.874 1.00 87.00 71 GLY A O 1
ATOM 527 N N . VAL A 1 72 ? -73.683 -14.372 108.999 1.00 92.31 72 VAL A N 1
ATOM 528 C CA . VAL A 1 72 ? -73.866 -14.762 107.596 1.00 92.31 72 VAL A CA 1
ATOM 529 C C . VAL A 1 72 ? -73.611 -13.567 106.672 1.00 92.31 72 VAL A C 1
ATOM 531 O O . VAL A 1 72 ? -72.895 -13.711 105.685 1.00 92.31 72 VAL A O 1
ATOM 534 N N . GLU A 1 73 ? -74.100 -12.372 107.012 1.00 92.88 73 GLU A N 1
ATOM 535 C CA . GLU A 1 73 ? -73.810 -11.126 106.292 1.00 92.88 73 GLU A CA 1
ATOM 536 C C . GLU A 1 73 ? -72.318 -10.788 106.296 1.00 92.88 73 GLU A C 1
ATOM 538 O O . GLU A 1 73 ? -71.800 -10.404 105.248 1.00 92.88 73 GLU A O 1
ATOM 543 N N . ARG A 1 74 ? -71.606 -10.988 107.417 1.00 92.25 74 ARG A N 1
ATOM 544 C CA . ARG A 1 74 ? -70.145 -10.825 107.467 1.00 92.25 74 ARG A CA 1
ATOM 545 C C . ARG A 1 74 ? -69.446 -11.797 106.522 1.00 92.25 74 ARG A C 1
ATOM 547 O O . ARG A 1 74 ? -68.726 -11.342 105.646 1.00 92.25 74 ARG A O 1
ATOM 554 N N . ARG A 1 75 ? -69.731 -13.102 106.598 1.00 91.25 75 ARG A N 1
ATOM 555 C CA . ARG A 1 75 ? -69.110 -14.091 105.695 1.00 91.25 75 ARG A CA 1
ATOM 556 C C . ARG A 1 75 ? -69.472 -13.873 104.221 1.00 91.25 75 ARG A C 1
ATOM 558 O O . ARG A 1 75 ? -68.657 -14.148 103.346 1.00 91.25 75 ARG A O 1
ATOM 565 N N . ILE A 1 76 ? -70.656 -13.329 103.929 1.00 95.38 76 ILE A N 1
ATOM 566 C CA . ILE A 1 76 ? -71.035 -12.875 102.582 1.00 95.38 76 ILE A CA 1
ATOM 567 C C . ILE A 1 76 ? -70.254 -11.614 102.176 1.00 95.38 76 ILE A C 1
ATOM 569 O O . ILE A 1 76 ? -69.895 -11.488 101.007 1.00 95.38 76 ILE A O 1
ATOM 573 N N . ALA A 1 77 ? -69.984 -10.682 103.091 1.00 94.00 77 ALA A N 1
ATOM 574 C CA . ALA A 1 77 ? -69.161 -9.503 102.828 1.00 94.00 77 ALA A CA 1
ATOM 575 C C . ALA A 1 77 ? -67.689 -9.876 102.588 1.00 94.00 77 ALA A C 1
ATOM 577 O O . ALA A 1 77 ? -67.111 -9.399 101.614 1.00 94.00 77 ALA A O 1
ATOM 578 N N . ASP A 1 78 ? -67.130 -10.781 103.392 1.00 93.31 78 ASP A N 1
ATOM 579 C CA . ASP A 1 78 ? -65.769 -11.304 103.240 1.00 93.31 78 ASP A CA 1
ATOM 580 C C . ASP A 1 78 ? -65.627 -12.046 101.899 1.00 93.31 78 ASP A C 1
ATOM 582 O O . ASP A 1 78 ? -64.798 -11.680 101.072 1.00 93.31 78 ASP A O 1
ATOM 586 N N . ALA A 1 79 ? -66.537 -12.980 101.587 1.00 96.44 79 ALA A N 1
ATOM 587 C CA . ALA A 1 79 ? -66.542 -13.680 100.299 1.00 96.44 79 ALA A CA 1
ATOM 588 C C . ALA A 1 79 ? -66.759 -12.740 99.091 1.00 96.44 79 ALA A C 1
ATOM 590 O O . ALA A 1 79 ? -66.258 -13.005 97.997 1.00 96.44 79 ALA A O 1
ATOM 591 N N . ARG A 1 80 ? -67.486 -11.624 99.263 1.00 96.88 80 ARG A N 1
ATOM 592 C CA . ARG A 1 80 ? -67.597 -10.561 98.244 1.00 96.88 80 ARG A CA 1
ATOM 593 C C . ARG A 1 80 ? -66.306 -9.753 98.112 1.00 96.88 80 ARG A C 1
ATOM 595 O O . ARG A 1 80 ? -65.981 -9.360 96.995 1.00 96.88 80 ARG A O 1
ATOM 602 N N . ALA A 1 81 ? -65.584 -9.509 99.205 1.00 96.25 81 ALA A N 1
ATOM 603 C CA . ALA A 1 81 ? -64.292 -8.831 99.193 1.00 96.25 81 ALA A CA 1
ATOM 604 C C . ALA A 1 81 ? -63.217 -9.698 98.516 1.00 96.25 81 ALA A C 1
ATOM 606 O O . ALA A 1 81 ? -62.521 -9.203 97.632 1.00 96.25 81 ALA A O 1
ATOM 607 N N . ASP A 1 82 ? -63.161 -10.995 98.830 1.00 96.06 82 ASP A N 1
ATOM 608 C CA . ASP A 1 82 ? -62.281 -11.965 98.168 1.00 96.06 82 ASP A CA 1
ATOM 609 C C . ASP A 1 82 ? -62.607 -12.082 96.673 1.00 96.06 82 ASP A C 1
ATOM 611 O O . ASP A 1 82 ? -61.719 -11.965 95.826 1.00 96.06 82 ASP A O 1
ATOM 615 N N . ALA A 1 83 ? -63.889 -12.222 96.314 1.00 97.12 83 ALA A N 1
ATOM 616 C CA . ALA A 1 83 ? -64.317 -12.253 94.915 1.00 97.12 83 ALA A CA 1
ATOM 617 C C . ALA A 1 83 ? -63.961 -10.953 94.169 1.00 97.12 83 ALA A C 1
ATOM 619 O O . ALA A 1 83 ? -63.468 -11.011 93.042 1.00 97.12 83 ALA A O 1
ATOM 620 N N . ALA A 1 84 ? -64.146 -9.783 94.790 1.00 97.19 84 ALA A N 1
ATOM 621 C CA . ALA A 1 84 ? -63.722 -8.503 94.224 1.00 97.19 84 ALA A CA 1
ATOM 622 C C . ALA A 1 84 ? -62.191 -8.410 94.086 1.00 97.19 84 ALA A C 1
ATOM 624 O O . ALA A 1 84 ? -61.700 -7.901 93.079 1.00 97.19 84 ALA A O 1
ATOM 625 N N . GLY A 1 85 ? -61.435 -8.954 95.044 1.00 97.50 85 GLY A N 1
ATOM 626 C CA . GLY A 1 85 ? -59.979 -9.072 94.993 1.00 97.50 85 GLY A CA 1
ATOM 627 C C . GLY A 1 85 ? -59.506 -9.934 93.822 1.00 97.50 85 GLY A C 1
ATOM 628 O O . GLY A 1 85 ? -58.674 -9.489 93.031 1.00 97.50 85 GLY A O 1
ATOM 629 N N . HIS A 1 86 ? -60.090 -11.122 93.646 1.00 97.38 86 HIS A N 1
ATOM 630 C CA . HIS A 1 86 ? -59.814 -12.005 92.510 1.00 97.38 86 HIS A CA 1
ATOM 631 C C . HIS A 1 86 ? -60.197 -11.368 91.167 1.00 97.38 86 HIS A C 1
ATOM 633 O O . HIS A 1 86 ? -59.409 -11.432 90.225 1.00 97.38 86 HIS A O 1
ATOM 639 N N . ILE A 1 87 ? -61.346 -10.688 91.077 1.00 97.44 87 ILE A N 1
ATOM 640 C CA . ILE A 1 87 ? -61.745 -9.936 89.875 1.00 97.44 87 ILE A CA 1
ATOM 641 C C . ILE A 1 87 ? -60.733 -8.820 89.575 1.00 97.44 87 ILE A C 1
ATOM 643 O O . ILE A 1 87 ? -60.312 -8.675 88.429 1.00 97.44 87 ILE A O 1
ATOM 647 N N . ALA A 1 88 ? -60.283 -8.071 90.584 1.00 97.25 88 ALA A N 1
ATOM 648 C CA . ALA A 1 88 ? -59.285 -7.018 90.415 1.00 97.25 88 ALA A CA 1
ATOM 649 C C . ALA A 1 88 ? -57.890 -7.563 90.051 1.00 97.25 88 ALA A C 1
ATOM 651 O O . ALA A 1 88 ? -57.115 -6.871 89.392 1.00 97.25 88 ALA A O 1
ATOM 652 N N . ILE A 1 89 ? -57.527 -8.780 90.474 1.00 97.56 89 ILE A N 1
ATOM 653 C CA . ILE A 1 89 ? -56.313 -9.474 90.008 1.00 97.56 89 ILE A CA 1
ATOM 654 C C . ILE A 1 89 ? -56.478 -9.867 88.535 1.00 97.56 89 ILE A C 1
ATOM 656 O O . ILE A 1 89 ? -55.704 -9.394 87.709 1.00 97.56 89 ILE A O 1
ATOM 660 N N . ALA A 1 90 ? -57.533 -10.607 88.185 1.00 97.62 90 ALA A N 1
ATOM 661 C CA . ALA A 1 90 ? -57.777 -11.076 86.819 1.00 97.62 90 ALA A CA 1
ATOM 662 C C . ALA A 1 90 ? -57.925 -9.927 85.799 1.00 97.62 90 ALA A C 1
ATOM 664 O O . ALA A 1 90 ? -57.483 -10.048 84.658 1.00 97.62 90 ALA A O 1
ATOM 665 N N . GLN A 1 91 ? -58.503 -8.788 86.201 1.00 97.62 91 GLN A N 1
ATOM 666 C CA . GLN A 1 91 ? -58.525 -7.570 85.384 1.00 97.62 91 GLN A CA 1
ATOM 667 C C . GLN A 1 91 ? -57.111 -7.024 85.152 1.00 97.62 91 GLN A C 1
ATOM 669 O O . GLN A 1 91 ? -56.737 -6.808 84.006 1.00 97.62 91 GLN A O 1
ATOM 674 N N . ARG A 1 92 ? -56.286 -6.877 86.200 1.00 98.12 92 ARG A N 1
ATOM 675 C CA . ARG A 1 92 ? -54.892 -6.414 86.055 1.00 98.12 92 ARG A CA 1
ATOM 676 C C . ARG A 1 92 ? -54.038 -7.368 85.219 1.00 98.12 92 ARG A C 1
ATOM 678 O O . ARG A 1 92 ? -53.247 -6.899 84.409 1.00 98.12 92 ARG A O 1
ATOM 685 N N . GLU A 1 93 ? -54.214 -8.679 85.367 1.00 98.06 93 GLU A N 1
ATOM 686 C CA . GLU A 1 93 ? -53.526 -9.691 84.554 1.00 98.06 93 GLU A CA 1
ATOM 687 C C . GLU A 1 93 ? -53.950 -9.623 83.082 1.00 98.06 93 GLU A C 1
ATOM 689 O O . GLU A 1 93 ? -53.093 -9.614 82.195 1.00 98.06 93 GLU A O 1
ATOM 694 N N . ARG A 1 94 ? -55.256 -9.504 82.805 1.00 98.19 94 ARG A N 1
ATOM 695 C CA . ARG A 1 94 ? -55.787 -9.318 81.446 1.00 98.19 94 ARG A CA 1
ATOM 696 C C . ARG A 1 94 ? -55.266 -8.028 80.816 1.00 98.19 94 ARG A C 1
ATOM 698 O O . ARG A 1 94 ? -54.831 -8.052 79.669 1.00 98.19 94 ARG A O 1
ATOM 705 N N . ASP A 1 95 ? -55.296 -6.923 81.548 1.00 98.31 95 ASP A N 1
ATOM 706 C CA . ASP A 1 95 ? -54.938 -5.601 81.031 1.00 98.31 95 ASP A CA 1
ATOM 707 C C . ASP A 1 95 ? -53.417 -5.497 80.811 1.00 98.31 95 ASP A C 1
ATOM 709 O O . ASP A 1 95 ? -52.974 -4.957 79.797 1.00 98.31 95 ASP A O 1
ATOM 713 N N . ALA A 1 96 ? -52.606 -6.122 81.674 1.00 97.88 96 ALA A N 1
ATOM 714 C CA . ALA A 1 96 ? -51.176 -6.325 81.434 1.00 97.88 96 ALA A CA 1
ATOM 715 C C . ALA A 1 96 ? -50.913 -7.222 80.209 1.00 97.88 96 ALA A C 1
ATOM 717 O O . ALA A 1 96 ? -50.059 -6.899 79.385 1.00 97.88 96 ALA A O 1
ATOM 718 N N . SER A 1 97 ? -51.675 -8.310 80.038 1.00 97.62 97 SER A N 1
ATOM 719 C CA . SER A 1 97 ? -51.572 -9.191 78.863 1.00 97.62 97 SER A CA 1
ATOM 720 C C . SER A 1 97 ? -51.934 -8.462 77.564 1.00 97.62 97 SER A C 1
ATOM 722 O O . SER A 1 97 ? -51.285 -8.661 76.539 1.00 97.62 97 SER A O 1
ATOM 724 N N . GLN A 1 98 ? -52.935 -7.575 77.600 1.00 98.25 98 GLN A N 1
ATOM 725 C CA . GLN A 1 98 ? -53.305 -6.720 76.469 1.00 98.25 98 GLN A CA 1
ATOM 726 C C . GLN A 1 98 ? -52.187 -5.725 76.131 1.00 98.25 98 GLN A C 1
ATOM 728 O O . GLN A 1 98 ? -51.802 -5.624 74.969 1.00 98.25 98 GLN A O 1
ATOM 733 N N . GLN A 1 99 ? -51.598 -5.061 77.130 1.00 98.25 99 GLN A N 1
ATOM 734 C CA . GLN A 1 99 ? -50.461 -4.152 76.927 1.00 98.25 99 GLN A CA 1
ATOM 735 C C . GLN A 1 99 ? -49.228 -4.874 76.359 1.00 98.25 99 GLN A C 1
ATOM 737 O O . GLN A 1 99 ? -48.573 -4.350 75.458 1.00 98.25 99 GLN A O 1
ATOM 742 N N . GLN A 1 100 ? -48.933 -6.093 76.826 1.00 98.06 100 GLN A N 1
ATOM 743 C CA . GLN A 1 100 ? -47.863 -6.933 76.273 1.00 98.06 100 GLN A CA 1
ATOM 744 C C . GLN A 1 100 ? -48.146 -7.341 74.820 1.00 98.06 100 GLN A C 1
ATOM 746 O O . GLN A 1 100 ? -47.254 -7.248 73.977 1.00 98.06 100 GLN A O 1
ATOM 751 N N . ALA A 1 101 ? -49.384 -7.729 74.501 1.00 97.94 101 ALA A N 1
ATOM 752 C CA . ALA A 1 101 ? -49.783 -8.045 73.132 1.00 97.94 101 ALA A CA 1
ATOM 753 C C . ALA A 1 101 ? -49.672 -6.819 72.208 1.00 97.94 101 ALA A C 1
ATOM 755 O O . ALA A 1 101 ? -49.111 -6.927 71.120 1.00 97.94 101 ALA A O 1
ATOM 756 N N . GLU A 1 102 ? -50.137 -5.640 72.633 1.00 98.25 102 GLU A N 1
ATOM 757 C CA . GLU A 1 102 ? -49.964 -4.394 71.876 1.00 98.25 102 GLU A CA 1
ATOM 758 C C . GLU A 1 102 ? -48.488 -4.036 71.655 1.00 98.25 102 GLU A C 1
ATOM 760 O O . GLU A 1 102 ? -48.120 -3.608 70.561 1.00 98.25 102 GLU A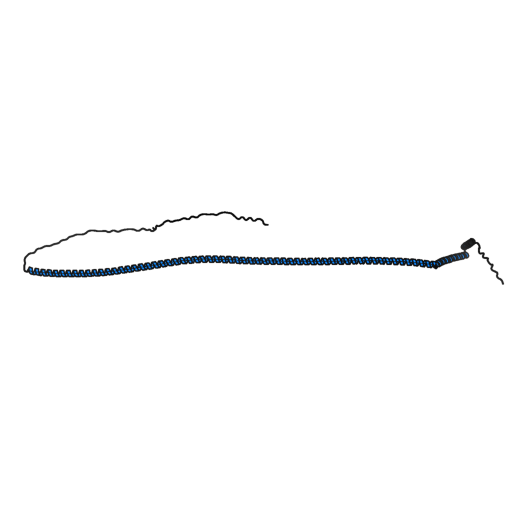 O 1
ATOM 765 N N . ALA A 1 103 ? -47.637 -4.203 72.672 1.00 98.19 103 ALA A N 1
ATOM 766 C CA . ALA A 1 103 ? -46.202 -3.963 72.555 1.00 98.19 103 ALA A CA 1
ATOM 767 C C . ALA A 1 103 ? -45.563 -4.907 71.523 1.00 98.19 103 ALA A C 1
ATOM 769 O O . ALA A 1 103 ? -44.877 -4.436 70.616 1.00 98.19 103 ALA A O 1
ATOM 770 N N . ALA A 1 104 ? -45.872 -6.206 71.588 1.00 98.00 104 ALA A N 1
ATOM 771 C CA . ALA A 1 104 ? -45.403 -7.198 70.622 1.00 98.00 104 ALA A CA 1
ATOM 772 C C . ALA A 1 104 ? -45.907 -6.915 69.192 1.00 98.00 104 ALA A C 1
ATOM 774 O O . ALA A 1 104 ? -45.147 -7.054 68.235 1.00 98.00 104 ALA A O 1
ATOM 775 N N . TRP A 1 105 ? -47.154 -6.456 69.022 1.00 97.88 105 TRP A N 1
ATOM 776 C CA . TRP A 1 105 ? -47.675 -6.035 67.714 1.00 97.88 105 TRP A CA 1
ATOM 777 C C . TRP A 1 105 ? -46.958 -4.795 67.162 1.00 97.88 105 TRP A C 1
ATOM 779 O O . TRP A 1 105 ? -46.636 -4.766 65.973 1.00 97.88 105 TRP A O 1
ATOM 789 N N . ARG A 1 106 ? -46.669 -3.791 68.003 1.00 98.50 106 ARG A N 1
ATOM 790 C CA . ARG A 1 106 ? -45.895 -2.593 67.616 1.00 98.50 106 ARG A CA 1
ATOM 791 C C . ARG A 1 106 ? -44.456 -2.953 67.240 1.00 98.50 106 ARG A C 1
ATOM 793 O O . ARG A 1 106 ? -43.954 -2.470 66.226 1.00 98.50 106 ARG A O 1
ATOM 800 N N . GLU A 1 107 ? -43.809 -3.831 68.005 1.00 98.31 107 GLU A N 1
ATOM 801 C CA . GLU A 1 107 ? -42.465 -4.317 67.688 1.00 98.31 107 GLU A CA 1
ATOM 802 C C . GLU A 1 107 ? -42.456 -5.100 66.367 1.00 98.31 107 GLU A C 1
ATOM 804 O O . GLU A 1 107 ? -41.659 -4.783 65.483 1.00 98.31 107 GLU A O 1
ATOM 809 N N . ALA A 1 108 ? -43.387 -6.042 66.181 1.00 97.88 108 ALA A N 1
ATOM 810 C CA . ALA A 1 108 ? -43.516 -6.830 64.956 1.00 97.88 108 ALA A CA 1
ATOM 811 C C . ALA A 1 108 ? -43.821 -5.972 63.714 1.00 97.88 108 ALA A C 1
ATOM 813 O O . ALA A 1 108 ? -43.305 -6.268 62.636 1.00 97.88 108 ALA A O 1
ATOM 814 N N . ALA A 1 109 ? -44.606 -4.896 63.850 1.00 98.25 109 ALA A N 1
ATOM 815 C CA . ALA A 1 109 ? -44.787 -3.904 62.790 1.00 98.25 109 ALA A CA 1
ATOM 816 C C . ALA A 1 109 ? -43.455 -3.206 62.461 1.00 98.25 109 ALA A C 1
ATOM 818 O O . ALA A 1 109 ? -42.985 -3.300 61.331 1.00 98.25 109 ALA A O 1
ATOM 819 N N . SER A 1 110 ? -42.763 -2.656 63.467 1.00 98.25 110 SER A N 1
ATOM 820 C CA . SER A 1 110 ? -41.459 -1.994 63.278 1.00 98.25 110 SER A CA 1
ATOM 821 C C . SER A 1 110 ? -40.364 -2.913 62.714 1.00 98.25 110 SER A C 1
ATOM 823 O O . SER A 1 110 ? -39.389 -2.447 62.123 1.00 98.25 110 SER A O 1
ATOM 825 N N . ALA A 1 111 ? -40.467 -4.226 62.940 1.00 97.94 111 ALA A N 1
ATOM 826 C CA . ALA A 1 111 ? -39.567 -5.226 62.380 1.00 97.94 111 ALA A CA 1
ATOM 827 C C . ALA A 1 111 ? -39.861 -5.469 60.892 1.00 97.94 111 ALA A C 1
ATOM 829 O O . ALA A 1 111 ? -38.923 -5.564 60.102 1.00 97.94 111 ALA A O 1
ATOM 830 N N . ARG A 1 112 ? -41.145 -5.495 60.503 1.00 98.25 112 ARG A N 1
ATOM 831 C CA . ARG A 1 112 ? -41.570 -5.555 59.097 1.00 98.25 112 ARG A CA 1
ATOM 832 C C . ARG A 1 112 ? -41.161 -4.295 58.350 1.00 98.25 112 ARG A C 1
ATOM 834 O O . ARG A 1 112 ? -40.460 -4.425 57.361 1.00 98.25 112 ARG A O 1
ATOM 841 N N . ASP A 1 113 ? -41.455 -3.104 58.872 1.00 98.44 113 ASP A N 1
ATOM 842 C CA . ASP A 1 113 ? -41.093 -1.827 58.231 1.00 98.44 113 ASP A CA 1
ATOM 843 C C . ASP A 1 113 ? -39.578 -1.715 57.955 1.00 98.44 113 ASP A C 1
ATOM 845 O O . ASP A 1 113 ? -39.151 -1.207 56.913 1.00 98.44 113 ASP A O 1
ATOM 849 N N . ARG A 1 114 ? -38.746 -2.242 58.868 1.00 98.25 114 ARG A N 1
ATOM 850 C CA . ARG A 1 114 ? -37.287 -2.342 58.691 1.00 98.25 114 ARG A CA 1
ATOM 851 C C . ARG A 1 114 ? -36.878 -3.383 57.644 1.00 98.25 114 ARG A C 1
ATOM 853 O O . ARG A 1 114 ? -35.978 -3.093 56.860 1.00 98.25 114 ARG A O 1
ATOM 860 N N . ALA A 1 115 ? -37.515 -4.554 57.611 1.00 98.06 115 ALA A N 1
ATOM 861 C CA . ALA A 1 115 ? -37.261 -5.578 56.594 1.00 98.06 115 ALA A CA 1
ATOM 862 C C . ALA A 1 115 ? -37.662 -5.087 55.192 1.00 98.06 115 ALA A C 1
ATOM 864 O O . ALA A 1 115 ? -36.836 -5.086 54.286 1.00 98.06 115 ALA A O 1
ATOM 865 N N . ASP A 1 116 ? -38.876 -4.552 55.056 1.00 98.31 116 ASP A N 1
ATOM 866 C CA . ASP A 1 116 ? -39.415 -3.877 53.872 1.00 98.31 116 ASP A CA 1
ATOM 867 C C . ASP A 1 116 ? -38.461 -2.804 53.315 1.00 98.31 116 ASP A C 1
ATOM 869 O O . ASP A 1 116 ? -38.284 -2.673 52.104 1.00 98.31 116 ASP A O 1
ATOM 873 N N . THR A 1 117 ? -37.850 -2.011 54.200 1.00 98.31 117 THR A N 1
ATOM 874 C CA . THR A 1 117 ? -36.884 -0.971 53.813 1.00 98.31 117 THR A CA 1
ATOM 875 C C . THR A 1 117 ? -35.568 -1.593 53.345 1.00 98.31 117 THR A C 1
ATOM 877 O O . THR A 1 117 ? -35.114 -1.289 52.244 1.00 98.31 117 THR A O 1
ATOM 880 N N . ALA A 1 118 ? -35.014 -2.548 54.098 1.00 98.19 118 ALA A N 1
ATOM 881 C CA . ALA A 1 118 ? -33.794 -3.258 53.714 1.00 98.19 118 ALA A CA 1
ATOM 882 C C . ALA A 1 118 ? -33.940 -4.041 52.392 1.00 98.19 118 ALA A C 1
ATOM 884 O O . ALA A 1 118 ? -32.988 -4.119 51.615 1.00 98.19 118 ALA A O 1
ATOM 885 N N . GLU A 1 119 ? -35.123 -4.586 52.090 1.00 98.31 119 GLU A N 1
ATOM 886 C CA . GLU A 1 119 ? -35.409 -5.235 50.805 1.00 98.31 119 GLU A CA 1
ATOM 887 C C . GLU A 1 119 ? -35.441 -4.240 49.638 1.00 98.31 119 GLU A C 1
ATOM 889 O O . GLU A 1 119 ? -34.904 -4.547 48.568 1.00 98.31 119 GLU A O 1
ATOM 894 N N . ARG A 1 120 ? -36.008 -3.039 49.835 1.00 98.56 120 ARG A N 1
ATOM 895 C CA . ARG A 1 120 ? -35.987 -1.947 48.840 1.00 98.56 120 ARG A CA 1
ATOM 896 C C . ARG A 1 120 ? -34.565 -1.459 48.583 1.00 98.56 120 ARG A C 1
ATOM 898 O O . ARG A 1 120 ? -34.171 -1.352 47.423 1.00 98.56 120 ARG A O 1
ATOM 905 N N . ASP A 1 121 ? -33.780 -1.248 49.635 1.00 98.12 121 ASP A N 1
ATOM 906 C CA . ASP A 1 121 ? -32.379 -0.832 49.526 1.00 98.12 121 ASP A CA 1
ATOM 907 C C . ASP A 1 121 ? -31.548 -1.905 48.804 1.00 98.12 121 ASP A C 1
ATOM 909 O O . ASP A 1 121 ? -30.853 -1.618 47.827 1.00 98.12 121 ASP A O 1
ATOM 913 N N . ALA A 1 122 ? -31.701 -3.176 49.190 1.00 97.94 122 ALA A N 1
ATOM 914 C CA . ALA A 1 122 ? -31.045 -4.299 48.525 1.00 97.94 122 ALA A CA 1
ATOM 915 C C . ALA A 1 122 ? -31.515 -4.497 47.072 1.00 97.94 122 ALA A C 1
ATOM 917 O O . ALA A 1 122 ? -30.757 -5.005 46.245 1.00 97.94 122 ALA A O 1
ATOM 918 N N . ALA A 1 123 ? -32.756 -4.145 46.724 1.00 98.38 123 ALA A N 1
ATOM 919 C CA . ALA A 1 123 ? -33.226 -4.121 45.336 1.00 98.38 123 ALA A CA 1
ATOM 920 C C . ALA A 1 123 ? -32.598 -2.962 44.541 1.00 98.38 123 ALA A C 1
ATOM 922 O O . ALA A 1 123 ? -32.154 -3.183 43.414 1.00 98.38 123 ALA A O 1
ATOM 923 N N . SER A 1 124 ? -32.487 -1.772 45.140 1.00 98.38 124 SER A N 1
ATOM 924 C CA . SER A 1 124 ? -31.844 -0.599 44.538 1.00 98.38 124 SER A CA 1
ATOM 925 C C . SER A 1 124 ? -30.367 -0.863 44.222 1.00 98.38 124 SER A C 1
ATOM 927 O O . SER A 1 124 ? -29.954 -0.746 43.070 1.00 98.38 124 SER A O 1
ATOM 929 N N . VAL A 1 125 ? -29.597 -1.359 45.200 1.00 98.38 125 VAL A N 1
ATOM 930 C CA . VAL A 1 125 ? -28.171 -1.701 45.028 1.00 98.38 125 VAL A CA 1
ATOM 931 C C . VAL A 1 125 ? -27.968 -2.782 43.958 1.00 98.38 125 VAL A C 1
ATOM 933 O O . VAL A 1 125 ? -27.032 -2.701 43.165 1.00 98.38 125 VAL A O 1
ATOM 936 N N . ARG A 1 126 ? -28.863 -3.779 43.865 1.00 98.31 126 ARG A N 1
ATOM 937 C CA . ARG A 1 126 ? -28.821 -4.785 42.783 1.00 98.31 126 ARG A CA 1
ATOM 938 C C . ARG A 1 126 ? -29.120 -4.182 41.407 1.00 98.31 126 ARG A C 1
ATOM 940 O O . ARG A 1 126 ? -28.489 -4.582 40.431 1.00 98.31 126 ARG A O 1
ATOM 947 N N . ALA A 1 127 ? -30.047 -3.228 41.315 1.00 98.38 127 ALA A N 1
ATOM 948 C CA . ALA A 1 127 ? -30.350 -2.532 40.066 1.00 98.38 127 ALA A CA 1
ATOM 949 C C . ALA A 1 127 ? -29.193 -1.621 39.616 1.00 98.38 127 ALA A C 1
ATOM 951 O O . ALA A 1 127 ? -28.867 -1.589 38.430 1.00 98.38 127 ALA A O 1
ATOM 952 N N . GLU A 1 128 ? -28.538 -0.929 40.549 1.00 98.31 128 GLU A N 1
ATOM 953 C CA . GLU A 1 128 ? -27.355 -0.102 40.291 1.00 98.31 128 GLU A CA 1
ATOM 954 C C . GLU A 1 128 ? -26.148 -0.950 39.857 1.00 98.31 128 GLU A C 1
ATOM 956 O O . GLU A 1 128 ? -25.562 -0.689 38.808 1.00 98.31 128 GLU A O 1
ATOM 961 N N . ALA A 1 129 ? -25.844 -2.041 40.570 1.00 98.19 129 ALA A N 1
ATOM 962 C CA . ALA A 1 129 ? -24.795 -2.986 40.178 1.00 98.19 129 ALA A CA 1
ATOM 963 C C . ALA A 1 129 ? -25.039 -3.601 38.783 1.00 98.19 129 ALA A C 1
ATOM 965 O O . ALA A 1 129 ? -24.096 -3.791 38.008 1.00 98.19 129 ALA A O 1
ATOM 966 N N . GLY A 1 130 ? -26.305 -3.870 38.439 1.00 98.25 130 GLY A N 1
ATOM 967 C CA . GLY A 1 130 ? -26.707 -4.318 37.105 1.00 98.25 130 GLY A CA 1
ATOM 968 C C . GLY A 1 130 ? -26.446 -3.277 36.010 1.00 98.25 130 GLY A C 1
ATOM 969 O O . GLY A 1 130 ? -25.948 -3.640 34.945 1.00 98.25 130 GLY A O 1
ATOM 970 N N . ARG A 1 131 ? -26.708 -1.987 36.277 1.00 98.62 131 ARG A N 1
ATOM 971 C CA . ARG A 1 131 ? -26.378 -0.883 35.353 1.00 98.62 131 ARG A CA 1
ATOM 972 C C . ARG A 1 131 ? -24.873 -0.751 35.156 1.00 98.62 131 ARG A C 1
ATOM 974 O O . ARG A 1 131 ? -24.420 -0.815 34.021 1.00 98.62 131 ARG A O 1
ATOM 981 N N . LEU A 1 132 ? -24.104 -0.694 36.243 1.00 98.31 132 LEU A N 1
ATOM 982 C CA . LEU A 1 132 ? -22.641 -0.588 36.188 1.00 98.31 132 LEU A CA 1
ATOM 983 C C . LEU A 1 132 ? -21.999 -1.773 35.446 1.00 98.31 132 LEU A C 1
ATOM 985 O O . LEU A 1 132 ? -21.027 -1.596 34.720 1.00 98.31 132 LEU A O 1
ATOM 989 N N . THR A 1 133 ? -22.560 -2.981 35.570 1.00 97.94 133 THR A N 1
ATOM 990 C CA . THR A 1 133 ? -22.097 -4.145 34.794 1.00 97.94 133 THR A CA 1
ATOM 991 C C . THR A 1 133 ? -22.423 -3.999 33.305 1.00 97.94 133 THR A C 1
ATOM 993 O O . THR A 1 133 ? -21.558 -4.256 32.471 1.00 97.94 133 THR A O 1
ATOM 996 N N . ALA A 1 134 ? -23.626 -3.532 32.956 1.00 98.50 134 ALA A N 1
ATOM 997 C CA . ALA A 1 134 ? -24.004 -3.273 31.566 1.00 98.50 134 ALA A CA 1
ATOM 998 C C . ALA A 1 134 ? -23.171 -2.144 30.924 1.00 98.50 134 ALA A C 1
ATOM 1000 O O . ALA A 1 134 ? -22.787 -2.259 29.764 1.00 98.50 134 ALA A O 1
ATOM 1001 N N . GLU A 1 135 ? -22.844 -1.093 31.679 1.00 98.50 135 GLU A N 1
ATOM 1002 C CA . GLU A 1 135 ? -21.961 0.003 31.257 1.00 98.50 135 GLU A CA 1
ATOM 1003 C C . GLU A 1 135 ? -20.521 -0.487 31.034 1.00 98.50 135 GLU A C 1
ATOM 1005 O O . GLU A 1 135 ? -19.918 -0.183 30.004 1.00 98.50 135 GLU A O 1
ATOM 1010 N N . LEU A 1 136 ? -19.984 -1.320 31.936 1.00 98.56 136 LEU A N 1
ATOM 1011 C CA . LEU A 1 136 ? -18.670 -1.950 31.758 1.00 98.56 136 LEU A CA 1
ATOM 1012 C C . LEU A 1 136 ? -18.632 -2.886 30.540 1.00 98.56 136 LEU A C 1
ATOM 1014 O O . LEU A 1 136 ? -17.638 -2.894 29.814 1.00 98.56 136 LEU A O 1
ATOM 1018 N N . ASP A 1 137 ? -19.690 -3.658 30.289 1.00 98.06 137 ASP A N 1
ATOM 1019 C CA . ASP A 1 137 ? -19.774 -4.549 29.126 1.00 98.06 137 ASP A CA 1
ATOM 1020 C C . ASP A 1 137 ? -20.054 -3.810 27.807 1.00 98.06 137 ASP A C 1
ATOM 1022 O O . ASP A 1 137 ? -19.661 -4.308 26.750 1.00 98.06 137 ASP A O 1
ATOM 1026 N N . ALA A 1 138 ? -20.658 -2.619 27.844 1.00 98.12 138 ALA A N 1
ATOM 1027 C CA . ALA A 1 138 ? -20.726 -1.712 26.698 1.00 98.12 138 ALA A CA 1
ATOM 1028 C C . ALA A 1 138 ? -19.340 -1.121 26.386 1.00 98.12 138 ALA A C 1
ATOM 1030 O O . ALA A 1 138 ? -18.826 -1.321 25.286 1.00 98.12 138 ALA A O 1
ATOM 1031 N N . ALA A 1 139 ? -18.672 -0.526 27.380 1.00 98.31 139 ALA A N 1
ATOM 1032 C CA . ALA A 1 139 ? -17.330 0.040 27.227 1.00 98.31 139 ALA A CA 1
ATOM 1033 C C . ALA A 1 139 ? -16.281 -1.010 26.798 1.00 98.31 139 ALA A C 1
ATOM 1035 O O . ALA A 1 139 ? -15.339 -0.699 26.071 1.00 98.31 139 ALA A O 1
ATOM 1036 N N . ARG A 1 140 ? -16.445 -2.280 27.199 1.00 98.50 140 ARG A N 1
ATOM 1037 C CA . ARG A 1 140 ? -15.627 -3.408 26.712 1.00 98.50 140 ARG A CA 1
ATOM 1038 C C . ARG A 1 140 ? -15.817 -3.692 25.223 1.00 98.50 140 ARG A C 1
ATOM 1040 O O . ARG A 1 140 ? -14.828 -4.022 24.572 1.00 98.50 140 ARG A O 1
ATOM 1047 N N . ARG A 1 141 ? -17.044 -3.579 24.699 1.00 98.69 141 ARG A N 1
ATOM 1048 C CA . ARG A 1 141 ? -17.344 -3.749 23.265 1.00 98.69 141 ARG A CA 1
ATOM 1049 C C . ARG A 1 141 ? -16.756 -2.599 22.469 1.00 98.69 141 ARG A C 1
ATOM 1051 O O . ARG A 1 141 ? -15.923 -2.855 21.618 1.00 98.69 141 ARG A O 1
ATOM 1058 N N . GLU A 1 142 ? -17.035 -1.358 22.864 1.00 98.12 142 GLU A N 1
ATOM 1059 C CA . GLU A 1 142 ? -16.452 -0.157 22.247 1.00 98.12 142 GLU A CA 1
ATOM 1060 C C . GLU A 1 142 ? -14.910 -0.210 22.233 1.00 98.12 142 GLU A C 1
ATOM 1062 O O . GLU A 1 142 ? -14.270 0.104 21.232 1.00 98.12 142 GLU A O 1
ATOM 1067 N N . CYS A 1 143 ? -14.292 -0.690 23.320 1.00 98.44 143 CYS A N 1
ATOM 1068 C CA . CYS A 1 143 ? -12.845 -0.902 23.416 1.00 98.44 143 CYS A CA 1
ATOM 1069 C C . CYS A 1 143 ? -12.322 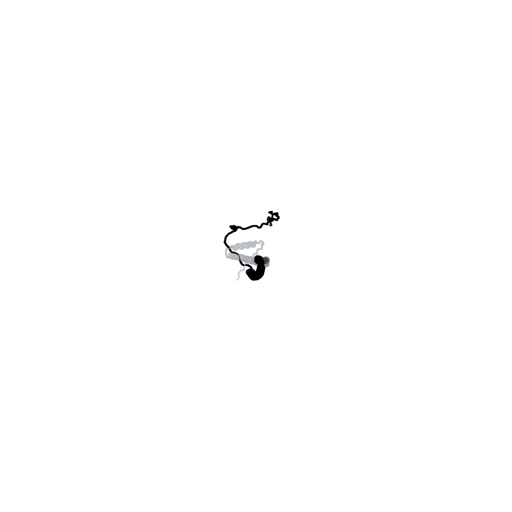-2.084 22.573 1.00 98.44 143 CYS A C 1
ATOM 1071 O O . CYS A 1 143 ? -11.114 -2.176 22.351 1.00 98.44 143 CYS A O 1
ATOM 1073 N N . GLN A 1 144 ? -13.167 -3.020 22.139 1.00 98.56 144 GLN A N 1
ATOM 1074 C CA . GLN A 1 144 ? -12.784 -4.063 21.187 1.00 98.56 144 GLN A CA 1
ATOM 1075 C C . GLN A 1 144 ? -13.011 -3.597 19.748 1.00 98.56 144 GLN A C 1
ATOM 1077 O O . GLN A 1 144 ? -12.073 -3.652 18.962 1.00 98.56 144 GLN A O 1
ATOM 1082 N N . ASP A 1 145 ? -14.177 -3.030 19.445 1.00 97.94 145 ASP A N 1
ATOM 1083 C CA . ASP A 1 145 ? -14.520 -2.469 18.136 1.00 97.94 145 ASP A CA 1
ATOM 1084 C C . ASP A 1 145 ? -13.466 -1.432 17.689 1.00 97.94 145 ASP A C 1
ATOM 1086 O O . ASP A 1 145 ? -12.982 -1.470 16.559 1.00 97.94 145 ASP A O 1
ATOM 1090 N N . ALA A 1 146 ? -13.003 -0.571 18.608 1.00 98.06 146 ALA A N 1
ATOM 1091 C CA . ALA A 1 146 ? -11.938 0.402 18.349 1.00 98.06 146 ALA A CA 1
ATOM 1092 C C . ALA A 1 146 ? -10.531 -0.214 18.164 1.00 98.06 146 ALA A C 1
ATOM 1094 O O . ALA A 1 146 ? -9.668 0.414 17.547 1.00 98.06 146 ALA A O 1
ATOM 1095 N N . LYS A 1 147 ? -10.263 -1.424 18.684 1.00 98.31 147 LYS A N 1
ATOM 1096 C CA . LYS A 1 147 ? -9.023 -2.165 18.373 1.00 98.31 147 LYS A CA 1
ATOM 1097 C C . LYS A 1 147 ? -9.124 -2.809 17.003 1.00 98.31 147 LYS A C 1
ATOM 1099 O O . LYS A 1 147 ? -8.194 -2.670 16.220 1.00 98.31 147 LYS A O 1
ATOM 1104 N N . ASP A 1 148 ? -10.248 -3.452 16.710 1.00 97.94 148 ASP A N 1
ATOM 1105 C CA . ASP A 1 148 ? -10.495 -4.117 15.435 1.00 97.94 148 ASP A CA 1
ATOM 1106 C C . ASP A 1 148 ? -10.446 -3.089 14.282 1.00 97.94 148 ASP A C 1
ATOM 1108 O O . ASP A 1 148 ? -9.823 -3.342 13.249 1.00 97.94 148 ASP A O 1
ATOM 1112 N N . GLU A 1 149 ? -10.981 -1.876 14.487 1.00 98.00 149 GLU A N 1
ATOM 1113 C CA . GLU A 1 149 ? -10.826 -0.745 13.559 1.00 98.00 149 GLU A CA 1
ATOM 1114 C C . GLU A 1 149 ? -9.364 -0.266 13.447 1.00 98.00 149 GLU A C 1
ATOM 1116 O O . GLU A 1 149 ? -8.877 -0.026 12.339 1.00 98.00 149 GLU A O 1
ATOM 1121 N N . ALA A 1 150 ? -8.625 -0.160 14.558 1.00 98.19 150 ALA A N 1
ATOM 1122 C CA . ALA A 1 150 ? -7.216 0.241 14.537 1.00 98.19 150 ALA A CA 1
ATOM 1123 C C . ALA A 1 150 ? -6.307 -0.796 13.842 1.00 98.19 150 ALA A C 1
ATOM 1125 O O . ALA A 1 150 ? -5.403 -0.420 13.089 1.00 98.19 150 ALA A O 1
ATOM 1126 N N . GLU A 1 151 ? -6.561 -2.091 14.040 1.00 98.44 151 GLU A N 1
ATOM 1127 C CA . GLU A 1 151 ? -5.876 -3.190 13.356 1.00 98.44 151 GLU A CA 1
ATOM 1128 C C . GLU A 1 151 ? -6.227 -3.215 11.862 1.00 98.44 151 GLU A C 1
ATOM 1130 O O . GLU A 1 151 ? -5.324 -3.311 11.024 1.00 98.44 151 GLU A O 1
ATOM 1135 N N . ALA A 1 152 ? -7.500 -3.019 11.500 1.00 98.38 152 ALA A N 1
ATOM 1136 C CA . ALA A 1 152 ? -7.929 -2.878 10.108 1.00 98.38 152 ALA A CA 1
ATOM 1137 C C . ALA A 1 152 ? -7.280 -1.660 9.421 1.00 98.38 152 ALA A C 1
ATOM 1139 O O . ALA A 1 152 ? -6.792 -1.769 8.293 1.00 98.38 152 ALA A O 1
ATOM 1140 N N . ALA A 1 153 ? -7.193 -0.515 10.106 1.00 98.25 153 ALA A N 1
ATOM 1141 C CA . ALA A 1 153 ? -6.503 0.676 9.613 1.00 98.25 153 ALA A CA 1
ATOM 1142 C C . ALA A 1 153 ? -4.986 0.450 9.457 1.00 98.25 153 ALA A C 1
ATOM 1144 O O . ALA A 1 153 ? -4.386 0.921 8.486 1.00 98.25 153 ALA A O 1
ATOM 1145 N N . GLY A 1 154 ? -4.361 -0.305 10.366 1.00 98.19 154 GLY A N 1
ATOM 1146 C CA . GLY A 1 154 ? -2.966 -0.740 10.253 1.00 98.19 154 GLY A CA 1
ATOM 1147 C C . GLY A 1 154 ? -2.735 -1.653 9.044 1.00 98.19 154 GLY A C 1
ATOM 1148 O O . GLY A 1 154 ? -1.831 -1.409 8.242 1.00 98.19 154 GLY A O 1
ATOM 1149 N N . ALA A 1 155 ? -3.597 -2.654 8.851 1.00 98.44 155 ALA A N 1
ATOM 1150 C CA . ALA A 1 155 ? -3.557 -3.553 7.700 1.00 98.44 155 ALA A CA 1
ATOM 1151 C C . ALA A 1 155 ? -3.766 -2.806 6.369 1.00 98.44 155 ALA A C 1
ATOM 1153 O O . ALA A 1 155 ? -3.053 -3.070 5.398 1.00 98.44 155 ALA A O 1
ATOM 1154 N N . ALA A 1 156 ? -4.681 -1.831 6.330 1.00 98.19 156 ALA A N 1
ATOM 1155 C CA . ALA A 1 156 ? -4.922 -0.985 5.162 1.00 98.19 156 ALA A CA 1
ATOM 1156 C C . ALA A 1 156 ? -3.705 -0.110 4.807 1.00 98.19 156 ALA A C 1
ATOM 1158 O O . ALA A 1 156 ? -3.357 0.001 3.630 1.00 98.19 156 ALA A O 1
ATOM 1159 N N . ARG A 1 157 ? -3.008 0.459 5.805 1.00 98.62 157 ARG A N 1
ATOM 1160 C CA . ARG A 1 157 ? -1.750 1.202 5.589 1.00 98.62 157 ARG A CA 1
ATOM 1161 C C . ARG A 1 157 ? -0.659 0.305 5.005 1.00 98.62 157 ARG A C 1
ATOM 1163 O O . ARG A 1 157 ? -0.113 0.639 3.958 1.00 98.62 157 ARG A O 1
ATOM 1170 N N . LEU A 1 158 ? -0.430 -0.869 5.597 1.00 98.56 158 LEU A N 1
ATOM 1171 C CA . LEU A 1 158 ? 0.546 -1.848 5.097 1.00 98.56 158 LEU A CA 1
ATOM 1172 C C . LEU A 1 158 ? 0.208 -2.354 3.682 1.00 98.56 158 LEU A C 1
ATOM 1174 O O . LEU A 1 158 ? 1.107 -2.665 2.902 1.00 98.56 158 LEU A O 1
ATOM 1178 N N . ALA A 1 159 ? -1.077 -2.446 3.324 1.00 98.38 159 ALA A N 1
ATOM 1179 C CA . ALA A 1 159 ? -1.501 -2.778 1.964 1.00 98.38 159 ALA A CA 1
ATOM 1180 C C . ALA A 1 159 ? -1.202 -1.640 0.969 1.00 98.38 159 ALA A C 1
ATOM 1182 O O . ALA A 1 159 ? -0.697 -1.907 -0.122 1.00 98.38 159 ALA A O 1
ATOM 1183 N N . ALA A 1 160 ? -1.457 -0.385 1.353 1.00 98.31 160 ALA A N 1
ATOM 1184 C CA . ALA A 1 160 ? -1.158 0.788 0.533 1.00 98.31 160 ALA A CA 1
ATOM 1185 C C . ALA A 1 160 ? 0.355 1.012 0.348 1.00 98.31 160 ALA A C 1
ATOM 1187 O O . ALA A 1 160 ? 0.792 1.357 -0.747 1.00 98.31 160 ALA A O 1
ATOM 1188 N N . GLU A 1 161 ? 1.164 0.773 1.382 1.00 98.44 161 GLU A N 1
ATOM 1189 C CA . GLU A 1 161 ? 2.632 0.819 1.308 1.00 98.44 161 GLU A CA 1
ATOM 1190 C C . GLU A 1 161 ? 3.168 -0.220 0.316 1.00 98.44 161 GLU A C 1
ATOM 1192 O O . GLU A 1 161 ? 3.866 0.144 -0.627 1.00 98.44 161 GLU A O 1
ATOM 1197 N N . ARG A 1 162 ? 2.721 -1.480 0.413 1.00 98.62 162 ARG A N 1
ATOM 1198 C CA . ARG A 1 162 ? 3.097 -2.542 -0.540 1.00 98.62 162 ARG A CA 1
ATOM 1199 C C . ARG A 1 162 ? 2.695 -2.242 -1.986 1.00 98.62 162 ARG A C 1
ATOM 1201 O O . ARG A 1 162 ? 3.371 -2.701 -2.903 1.00 98.62 162 ARG A O 1
ATOM 1208 N N . GLU A 1 163 ? 1.601 -1.515 -2.219 1.00 98.56 163 GLU A N 1
ATOM 1209 C CA . GLU A 1 163 ? 1.236 -1.091 -3.578 1.00 98.56 163 GLU A CA 1
ATOM 1210 C C . GLU A 1 163 ? 2.115 0.066 -4.069 1.00 98.56 163 GLU A C 1
ATOM 1212 O O . GLU A 1 163 ? 2.535 0.054 -5.225 1.00 98.56 163 GLU A O 1
ATOM 1217 N N . ARG A 1 164 ? 2.497 1.008 -3.195 1.00 98.56 164 ARG A N 1
ATOM 1218 C CA . ARG A 1 164 ? 3.501 2.034 -3.525 1.00 98.56 164 ARG A CA 1
ATOM 1219 C C . ARG A 1 164 ? 4.854 1.412 -3.872 1.00 98.56 164 ARG A C 1
ATOM 1221 O O . ARG A 1 164 ? 5.458 1.838 -4.851 1.00 98.56 164 ARG A O 1
ATOM 1228 N N . ASP A 1 165 ? 5.286 0.380 -3.149 1.00 98.50 165 ASP A N 1
ATOM 1229 C CA . ASP A 1 165 ? 6.527 -0.350 -3.446 1.00 98.50 165 ASP A CA 1
ATOM 1230 C C . ASP A 1 165 ? 6.470 -1.041 -4.822 1.00 98.50 165 ASP A C 1
ATOM 1232 O O . ASP A 1 165 ? 7.429 -0.985 -5.591 1.00 98.50 165 ASP A O 1
ATOM 1236 N N . ARG A 1 166 ? 5.325 -1.646 -5.183 1.00 98.56 166 ARG A N 1
ATOM 1237 C CA . ARG A 1 166 ? 5.099 -2.236 -6.521 1.00 98.56 166 ARG A CA 1
ATOM 1238 C C . ARG A 1 166 ? 5.100 -1.191 -7.633 1.00 98.56 166 ARG A C 1
ATOM 1240 O O . ARG A 1 166 ? 5.611 -1.467 -8.717 1.00 98.56 166 ARG A O 1
ATOM 1247 N N . VAL A 1 167 ? 4.514 -0.018 -7.393 1.00 98.56 167 VAL A N 1
ATOM 1248 C CA . VAL A 1 167 ? 4.529 1.096 -8.351 1.00 98.56 167 VAL A CA 1
ATOM 1249 C C . VAL A 1 167 ? 5.957 1.610 -8.531 1.00 98.56 167 VAL A C 1
ATOM 1251 O O . VAL A 1 167 ? 6.422 1.660 -9.664 1.00 98.56 167 VAL A O 1
ATOM 1254 N N . ALA A 1 168 ? 6.693 1.861 -7.446 1.00 98.38 168 ALA A N 1
ATOM 1255 C CA . ALA A 1 168 ? 8.090 2.297 -7.500 1.00 98.38 168 ALA A CA 1
ATOM 1256 C C . ALA A 1 168 ? 9.011 1.272 -8.196 1.00 98.38 168 ALA A C 1
ATOM 1258 O O . ALA A 1 168 ? 9.899 1.655 -8.958 1.00 98.38 168 ALA A O 1
ATOM 1259 N N . ALA A 1 169 ? 8.780 -0.032 -7.997 1.00 98.31 169 ALA A N 1
ATOM 1260 C CA . ALA A 1 169 ? 9.498 -1.085 -8.718 1.00 98.31 169 ALA A CA 1
ATOM 1261 C C . ALA A 1 169 ? 9.237 -1.025 -10.236 1.00 98.31 169 ALA A C 1
ATOM 1263 O O . ALA A 1 169 ? 10.187 -1.012 -11.018 1.00 98.31 169 ALA A O 1
ATOM 1264 N N . ARG A 1 170 ? 7.969 -0.898 -10.655 1.00 98.69 170 ARG A N 1
ATOM 1265 C CA . ARG A 1 170 ? 7.586 -0.739 -12.072 1.00 98.69 170 ARG A CA 1
ATOM 1266 C C . ARG A 1 170 ? 8.121 0.554 -12.687 1.00 98.69 170 ARG A C 1
ATOM 1268 O O . ARG A 1 170 ? 8.530 0.554 -13.843 1.00 98.69 170 ARG A O 1
ATOM 1275 N N . GLU A 1 171 ? 8.138 1.654 -11.937 1.00 98.62 171 GLU A N 1
ATOM 1276 C CA . GLU A 1 171 ? 8.759 2.912 -12.368 1.00 98.62 171 GLU A CA 1
ATOM 1277 C C . GLU A 1 171 ? 10.268 2.727 -12.595 1.00 98.62 171 GLU A C 1
ATOM 1279 O O . GLU A 1 171 ? 10.789 3.171 -13.618 1.00 98.62 171 GLU A O 1
ATOM 1284 N N . GLY A 1 172 ? 10.956 1.995 -11.712 1.00 98.38 172 GLY A N 1
ATOM 1285 C CA . GLY A 1 172 ? 12.359 1.610 -11.888 1.00 98.38 172 GLY A CA 1
ATOM 1286 C C . GLY A 1 172 ? 12.606 0.742 -13.128 1.00 98.38 172 GLY A C 1
ATOM 1287 O O . GLY A 1 172 ? 13.519 1.029 -13.902 1.00 98.38 172 GLY A O 1
ATOM 1288 N N . GLU A 1 173 ? 11.770 -0.275 -13.364 1.00 98.69 173 GLU A N 1
ATOM 1289 C CA . GLU A 1 173 ? 11.815 -1.124 -14.568 1.00 98.69 173 GLU A CA 1
ATOM 1290 C C . GLU A 1 173 ? 11.611 -0.304 -15.855 1.00 98.69 173 GLU A C 1
ATOM 1292 O O . GLU A 1 173 ? 12.362 -0.454 -16.824 1.00 98.69 173 GLU A O 1
ATOM 1297 N N . LEU A 1 174 ? 10.639 0.616 -15.861 1.00 98.62 174 LEU A N 1
ATOM 1298 C CA . LEU A 1 174 ? 10.363 1.490 -17.002 1.00 98.62 174 LEU A CA 1
ATOM 1299 C C . LEU A 1 174 ? 11.508 2.478 -17.260 1.00 98.62 174 LEU A C 1
ATOM 1301 O O . LEU A 1 174 ? 11.918 2.625 -18.412 1.00 98.62 174 LEU A O 1
ATOM 1305 N N . LEU A 1 175 ? 12.079 3.095 -16.221 1.00 98.69 175 LEU A N 1
ATOM 1306 C CA . LEU A 1 175 ? 13.242 3.981 -16.352 1.00 98.69 175 LEU A CA 1
ATOM 1307 C C . LEU A 1 175 ? 14.478 3.233 -16.877 1.00 98.69 175 LEU A C 1
ATOM 1309 O O . LEU A 1 175 ? 15.173 3.747 -17.754 1.00 98.69 175 LEU A O 1
ATOM 1313 N N . ALA A 1 176 ? 14.717 2.002 -16.412 1.00 98.62 176 ALA A N 1
ATOM 1314 C CA . ALA A 1 176 ? 15.785 1.151 -16.933 1.00 98.62 176 ALA A CA 1
ATOM 1315 C C . ALA A 1 176 ? 15.568 0.794 -18.415 1.00 98.62 176 ALA A C 1
ATOM 1317 O O . ALA A 1 176 ? 16.508 0.866 -19.209 1.00 98.62 176 ALA A O 1
ATOM 1318 N N . SER A 1 177 ? 14.332 0.473 -18.819 1.00 98.62 177 SER A N 1
ATOM 1319 C CA . SER A 1 177 ? 14.015 0.174 -20.223 1.00 98.62 177 SER A CA 1
ATOM 1320 C C . SER A 1 177 ? 14.167 1.395 -21.144 1.00 98.62 177 SER A C 1
ATOM 1322 O O . SER A 1 177 ? 14.651 1.259 -22.269 1.00 98.62 177 SER A O 1
ATOM 1324 N N . LEU A 1 178 ? 13.834 2.596 -20.653 1.00 98.81 178 LEU A N 1
ATOM 1325 C CA . LEU A 1 178 ? 14.000 3.856 -21.380 1.00 98.81 178 LEU A CA 1
ATOM 1326 C C . LEU A 1 178 ? 15.476 4.219 -21.580 1.00 98.81 178 LEU A C 1
ATOM 1328 O O . LEU A 1 178 ? 15.855 4.583 -22.692 1.00 98.81 178 LEU A O 1
ATOM 1332 N N . GLU A 1 179 ? 16.323 4.092 -20.553 1.00 98.75 179 GLU A N 1
ATOM 1333 C CA . GLU A 1 179 ? 17.758 4.376 -20.700 1.00 98.75 179 GLU A CA 1
ATOM 1334 C C . GLU A 1 179 ? 18.461 3.305 -21.556 1.00 98.75 179 GLU A C 1
ATOM 1336 O O . GLU A 1 179 ? 19.333 3.641 -22.358 1.00 98.75 179 GLU A O 1
ATOM 1341 N N . ASN A 1 180 ? 18.020 2.039 -21.501 1.00 98.69 180 ASN A N 1
ATOM 1342 C CA . ASN A 1 180 ? 18.467 1.012 -22.447 1.00 98.69 180 ASN A CA 1
ATOM 1343 C C . ASN A 1 180 ? 18.117 1.395 -23.897 1.00 98.69 180 ASN A C 1
ATOM 1345 O O . ASN A 1 180 ? 19.018 1.489 -24.732 1.00 98.69 180 ASN A O 1
ATOM 1349 N N . ALA A 1 181 ? 16.847 1.701 -24.190 1.00 98.56 181 ALA A N 1
ATOM 1350 C CA . ALA A 1 181 ? 16.405 2.109 -25.528 1.00 98.56 181 ALA A CA 1
ATOM 1351 C C . ALA A 1 181 ? 17.112 3.389 -26.019 1.00 98.56 181 ALA A C 1
ATOM 1353 O O . ALA A 1 181 ? 17.447 3.518 -27.197 1.00 98.56 181 ALA A O 1
ATOM 1354 N N . ARG A 1 182 ? 17.412 4.326 -25.113 1.00 98.75 182 ARG A N 1
ATOM 1355 C CA . ARG A 1 182 ? 18.238 5.506 -25.399 1.00 98.75 182 ARG A CA 1
ATOM 1356 C C . ARG A 1 182 ? 19.671 5.119 -25.776 1.00 98.75 182 ARG A C 1
ATOM 1358 O O . ARG A 1 182 ? 20.196 5.662 -26.747 1.00 98.75 182 ARG A O 1
ATOM 1365 N N . SER A 1 183 ? 20.295 4.183 -25.059 1.00 98.75 183 SER A N 1
ATOM 1366 C CA . SER A 1 183 ? 21.641 3.694 -25.389 1.00 98.75 183 SER A CA 1
ATOM 1367 C C . SER A 1 183 ? 21.678 2.981 -26.750 1.00 98.75 183 SER A C 1
ATOM 1369 O O . SER A 1 183 ? 22.589 3.219 -27.544 1.00 98.75 183 SER A O 1
ATOM 1371 N N . GLU A 1 184 ? 20.637 2.209 -27.082 1.00 98.75 184 GLU A N 1
ATOM 1372 C CA . GLU A 1 184 ? 20.468 1.570 -28.391 1.00 98.75 184 GLU A CA 1
ATOM 1373 C C . GLU A 1 184 ? 20.319 2.601 -29.517 1.00 98.75 184 GLU A C 1
ATOM 1375 O O . GLU A 1 184 ? 20.956 2.457 -30.561 1.00 98.75 184 GLU A O 1
ATOM 1380 N N . LEU A 1 185 ? 19.546 3.674 -29.305 1.00 98.69 185 LEU A N 1
ATOM 1381 C CA . LEU A 1 185 ? 19.410 4.778 -30.262 1.00 98.69 185 LEU A CA 1
ATOM 1382 C C . LEU A 1 185 ? 20.733 5.524 -30.488 1.00 98.69 185 LEU A C 1
ATOM 1384 O O . LEU A 1 185 ? 21.064 5.830 -31.633 1.00 98.69 185 LEU A O 1
ATOM 1388 N N . VAL A 1 186 ? 21.527 5.767 -29.439 1.00 98.81 186 VAL A N 1
ATOM 1389 C CA . VAL A 1 186 ? 22.875 6.356 -29.574 1.00 98.81 186 VAL A CA 1
ATOM 1390 C C . VAL A 1 186 ? 23.804 5.416 -30.355 1.00 98.81 186 VAL A C 1
ATOM 1392 O O . VAL A 1 186 ? 24.494 5.858 -31.272 1.00 98.81 186 VAL A O 1
ATOM 1395 N N . ALA A 1 187 ? 23.775 4.111 -30.069 1.00 98.44 187 ALA A N 1
ATOM 1396 C CA . ALA A 1 187 ? 24.568 3.105 -30.781 1.00 98.44 187 ALA A CA 1
ATOM 1397 C C . ALA A 1 187 ? 24.094 2.853 -32.230 1.00 98.44 187 ALA A C 1
ATOM 1399 O O . ALA A 1 187 ? 24.876 2.418 -33.078 1.00 98.44 187 ALA A O 1
ATOM 1400 N N . LEU A 1 188 ? 22.820 3.100 -32.545 1.00 98.50 188 LEU A N 1
ATOM 1401 C CA . LEU A 1 188 ? 22.298 3.128 -33.915 1.00 98.50 188 LEU A CA 1
ATOM 1402 C C . LEU A 1 188 ? 22.746 4.395 -34.652 1.00 98.50 188 LEU A C 1
ATOM 1404 O O . LEU A 1 188 ? 23.174 4.300 -35.797 1.00 98.50 188 LEU A O 1
ATOM 1408 N N . HIS A 1 189 ? 22.708 5.558 -33.997 1.00 98.69 189 HIS A N 1
ATOM 1409 C CA . HIS A 1 189 ? 23.134 6.825 -34.593 1.00 98.69 189 HIS A CA 1
ATOM 1410 C C . HIS A 1 189 ? 24.642 6.860 -34.893 1.00 98.69 189 HIS A C 1
ATOM 1412 O O . HIS A 1 189 ? 25.030 7.324 -35.962 1.00 98.69 189 HIS A O 1
ATOM 1418 N N . GLY A 1 190 ? 25.482 6.300 -34.013 1.00 98.44 190 GLY A N 1
ATOM 1419 C CA . GLY A 1 190 ? 26.917 6.125 -34.276 1.00 98.44 190 GLY A CA 1
ATOM 1420 C C . GLY A 1 190 ? 27.188 5.235 -35.495 1.00 98.44 190 GLY A C 1
ATOM 1421 O O . GLY A 1 190 ? 27.890 5.642 -36.413 1.00 98.44 190 GLY A O 1
ATOM 1422 N N . ARG A 1 191 ? 26.538 4.065 -35.576 1.00 98.56 191 ARG A N 1
ATOM 1423 C CA . ARG A 1 191 ? 26.654 3.176 -36.748 1.00 98.56 191 ARG A CA 1
ATOM 1424 C C . ARG A 1 191 ? 26.108 3.798 -38.037 1.00 98.56 191 ARG A C 1
ATOM 1426 O O . ARG A 1 191 ? 26.591 3.470 -39.117 1.00 98.56 191 ARG A O 1
ATOM 1433 N N . LEU A 1 192 ? 25.110 4.680 -37.942 1.00 98.69 192 LEU A N 1
ATOM 1434 C CA . LEU A 1 192 ? 24.594 5.421 -39.092 1.00 98.69 192 LEU A CA 1
ATOM 1435 C C . LEU A 1 192 ? 25.621 6.438 -39.604 1.00 98.69 192 LEU A C 1
ATOM 1437 O O . LEU A 1 192 ? 25.896 6.439 -40.798 1.00 98.69 192 LEU A O 1
ATOM 1441 N N . SER A 1 193 ? 26.237 7.244 -38.734 1.00 98.62 193 SER A N 1
ATOM 1442 C CA . SER A 1 193 ? 27.243 8.228 -39.163 1.00 98.62 193 SER A CA 1
ATOM 1443 C C . SER A 1 193 ? 28.560 7.578 -39.622 1.00 98.62 193 SER A C 1
ATOM 1445 O O . SER A 1 193 ? 29.190 8.050 -40.572 1.00 98.62 193 SER A O 1
ATOM 1447 N N . GLU A 1 194 ? 28.941 6.433 -39.047 1.00 98.56 194 GLU A N 1
ATOM 1448 C CA . GLU A 1 194 ? 29.990 5.557 -39.591 1.00 98.56 194 GLU A CA 1
ATOM 1449 C C . GLU A 1 194 ? 29.643 5.087 -41.017 1.00 98.56 194 GLU A C 1
ATOM 1451 O O . GLU A 1 194 ? 30.454 5.223 -41.933 1.00 98.56 194 GLU A O 1
ATOM 1456 N N . ALA A 1 195 ? 28.423 4.593 -41.250 1.00 98.31 195 ALA A N 1
ATOM 1457 C CA . ALA A 1 195 ? 27.986 4.161 -42.578 1.00 98.31 195 ALA A CA 1
ATOM 1458 C C . ALA A 1 195 ? 27.885 5.322 -43.590 1.00 98.31 195 ALA A C 1
ATOM 1460 O O . ALA A 1 195 ? 28.244 5.149 -44.755 1.00 98.31 195 ALA A O 1
ATOM 1461 N N . GLU A 1 196 ? 27.443 6.508 -43.164 1.00 98.62 196 GLU A N 1
ATOM 1462 C CA . GLU A 1 196 ? 27.380 7.718 -43.994 1.00 98.62 196 GLU A CA 1
ATOM 1463 C C . GLU A 1 196 ? 28.778 8.204 -44.399 1.00 98.62 196 GLU A C 1
ATOM 1465 O O . GLU A 1 196 ? 29.006 8.498 -45.574 1.00 98.62 196 GLU A O 1
ATOM 1470 N N . THR A 1 197 ? 29.742 8.228 -43.472 1.00 98.38 197 THR A N 1
ATOM 1471 C CA . THR A 1 197 ? 31.130 8.615 -43.786 1.00 98.38 197 THR A CA 1
ATOM 1472 C C . THR A 1 197 ? 31.831 7.600 -44.690 1.00 98.38 197 THR A C 1
ATOM 1474 O O . THR A 1 197 ? 32.544 8.003 -45.611 1.00 98.38 197 THR A O 1
ATOM 1477 N N . LEU A 1 198 ? 31.574 6.298 -44.515 1.00 98.25 198 LEU A N 1
ATOM 1478 C CA . LEU A 1 198 ? 32.044 5.257 -45.437 1.00 98.25 198 LEU A CA 1
ATOM 1479 C C . LEU A 1 198 ? 31.419 5.396 -46.836 1.00 98.25 198 LEU A C 1
ATOM 1481 O O . LEU A 1 198 ? 32.129 5.282 -47.836 1.00 98.25 198 LEU A O 1
ATOM 1485 N N . ALA A 1 199 ? 30.117 5.680 -46.925 1.00 98.44 199 ALA A N 1
ATOM 1486 C CA . ALA A 1 199 ? 29.429 5.884 -48.200 1.00 98.44 199 ALA A CA 1
ATOM 1487 C C . ALA A 1 199 ? 29.920 7.143 -48.938 1.00 98.44 199 ALA A C 1
ATOM 1489 O O . ALA A 1 199 ? 30.061 7.121 -50.161 1.00 98.44 199 ALA A O 1
ATOM 1490 N N . GLU A 1 200 ? 30.219 8.228 -48.218 1.00 98.44 200 GLU A N 1
ATOM 1491 C CA . GLU A 1 200 ? 30.789 9.442 -48.813 1.00 98.44 200 GLU A CA 1
ATOM 1492 C C . GLU A 1 200 ? 32.247 9.236 -49.252 1.00 98.44 200 GLU A C 1
ATOM 1494 O O . GLU A 1 200 ? 32.618 9.648 -50.351 1.00 98.44 200 GLU A O 1
ATOM 1499 N N . GLY A 1 201 ? 33.049 8.494 -48.479 1.00 97.94 201 GLY A N 1
ATOM 1500 C CA . GLY A 1 201 ? 34.381 8.050 -48.904 1.00 97.94 201 GLY A CA 1
ATOM 1501 C C . GLY A 1 201 ? 34.338 7.259 -50.217 1.00 97.94 201 GLY A C 1
ATOM 1502 O O . GLY A 1 201 ? 35.025 7.610 -51.175 1.00 97.94 201 GLY A O 1
ATOM 1503 N N . GLN A 1 202 ? 33.446 6.266 -50.313 1.00 98.00 202 GLN A N 1
ATOM 1504 C CA . GLN A 1 202 ? 33.243 5.475 -51.535 1.00 98.00 202 GLN A CA 1
ATOM 1505 C C . GLN A 1 202 ? 32.776 6.319 -52.734 1.00 98.00 202 GLN A C 1
ATOM 1507 O O . GLN A 1 202 ? 33.153 6.026 -53.869 1.00 98.00 202 GLN A O 1
ATOM 1512 N N . ARG A 1 203 ? 31.988 7.385 -52.520 1.00 98.19 203 ARG A N 1
ATOM 1513 C CA . ARG A 1 203 ? 31.618 8.337 -53.587 1.00 98.19 203 ARG A CA 1
ATOM 1514 C C . ARG A 1 203 ? 32.830 9.113 -54.095 1.00 98.19 203 ARG A C 1
ATOM 1516 O O . ARG A 1 203 ? 33.018 9.198 -55.307 1.00 98.19 203 ARG A O 1
ATOM 1523 N N . VAL A 1 204 ? 33.664 9.634 -53.192 1.00 98.50 204 VAL A N 1
ATOM 1524 C CA . VAL A 1 204 ? 34.890 10.369 -53.548 1.00 98.50 204 VAL A CA 1
ATOM 1525 C C . VAL A 1 204 ? 35.879 9.465 -54.292 1.00 98.50 204 VAL A C 1
ATOM 1527 O O . VAL A 1 204 ? 36.425 9.878 -55.317 1.00 98.50 204 VAL A O 1
ATOM 1530 N N . GLU A 1 205 ? 36.060 8.219 -53.848 1.00 97.81 205 GLU A N 1
ATOM 1531 C CA . GLU A 1 205 ? 36.872 7.216 -54.552 1.00 97.81 205 GLU A CA 1
ATOM 1532 C C . GLU A 1 205 ? 36.302 6.877 -55.938 1.00 97.81 205 GLU A C 1
ATOM 1534 O O . GLU A 1 205 ? 37.043 6.855 -56.924 1.00 97.81 205 GLU A O 1
ATOM 1539 N N . ALA A 1 206 ? 34.985 6.672 -56.052 1.00 97.88 206 ALA A N 1
ATOM 1540 C CA . ALA A 1 206 ? 34.332 6.392 -57.328 1.00 97.88 206 ALA A CA 1
ATOM 1541 C C . ALA A 1 206 ? 34.439 7.567 -58.315 1.00 97.88 206 ALA A C 1
ATOM 1543 O O . ALA A 1 206 ? 34.635 7.345 -59.510 1.00 97.88 206 ALA A O 1
ATOM 1544 N N . ASP A 1 207 ? 34.349 8.814 -57.849 1.00 98.25 207 ASP A N 1
ATOM 1545 C CA . ASP A 1 207 ? 34.530 10.002 -58.690 1.00 98.25 207 ASP A CA 1
ATOM 1546 C C . ASP A 1 207 ? 35.997 10.233 -59.077 1.00 98.25 207 ASP A C 1
ATOM 1548 O O . ASP A 1 207 ? 36.273 10.636 -60.210 1.00 98.25 207 ASP A O 1
ATOM 1552 N N . ALA A 1 208 ? 36.953 9.908 -58.203 1.00 98.06 208 ALA A N 1
ATOM 1553 C CA . ALA A 1 208 ? 38.368 9.868 -58.563 1.00 98.06 208 ALA A CA 1
ATOM 1554 C C . ALA A 1 208 ? 38.648 8.794 -59.635 1.00 98.06 208 ALA A C 1
ATOM 1556 O O . ALA A 1 208 ? 39.343 9.068 -60.614 1.00 98.06 208 ALA A O 1
ATOM 1557 N N . ALA A 1 209 ? 38.052 7.603 -59.506 1.00 97.44 209 ALA A N 1
ATOM 1558 C CA . ALA A 1 209 ? 38.163 6.520 -60.484 1.00 97.44 209 ALA A CA 1
ATOM 1559 C C . ALA A 1 209 ? 37.492 6.847 -61.835 1.00 97.44 209 ALA A C 1
ATOM 1561 O O . ALA A 1 209 ? 37.990 6.439 -62.884 1.00 97.44 209 ALA A O 1
ATOM 1562 N N . LYS A 1 210 ? 36.394 7.621 -61.845 1.00 98.31 210 LYS A N 1
ATOM 1563 C CA . LYS A 1 210 ? 35.804 8.156 -63.088 1.00 98.31 210 LYS A CA 1
ATOM 1564 C C . LYS A 1 210 ? 36.774 9.101 -63.794 1.00 98.31 210 LYS A C 1
ATOM 1566 O O . LYS A 1 210 ? 37.017 8.910 -64.983 1.00 98.31 210 LYS A O 1
ATOM 1571 N N . ARG A 1 211 ? 37.363 10.059 -63.066 1.00 98.38 211 ARG A N 1
ATOM 1572 C CA . ARG A 1 211 ? 38.322 11.034 -63.621 1.00 98.38 211 ARG A CA 1
ATOM 1573 C C . ARG A 1 211 ? 39.543 10.343 -64.215 1.00 98.38 211 ARG A C 1
ATOM 1575 O O . ARG A 1 211 ? 39.817 10.541 -65.390 1.00 98.38 211 ARG A O 1
ATOM 1582 N N . THR A 1 212 ? 40.195 9.437 -63.482 1.00 97.88 212 THR A N 1
ATOM 1583 C CA . THR A 1 212 ? 41.360 8.709 -64.021 1.00 97.88 212 THR A CA 1
ATOM 1584 C C . THR A 1 212 ? 41.000 7.836 -65.228 1.00 97.88 212 THR A C 1
ATOM 1586 O O . THR A 1 212 ? 41.789 7.736 -66.167 1.00 97.88 212 THR A O 1
ATOM 1589 N N . ALA A 1 213 ? 39.794 7.259 -65.279 1.00 98.06 213 ALA A N 1
ATOM 1590 C CA . ALA A 1 213 ? 39.305 6.565 -66.469 1.00 98.06 213 ALA A CA 1
ATOM 1591 C C . ALA A 1 213 ? 39.017 7.515 -67.652 1.00 98.06 213 ALA A C 1
ATOM 1593 O O . ALA A 1 213 ? 39.190 7.123 -68.805 1.00 98.06 213 ALA A O 1
ATOM 1594 N N . GLU A 1 214 ? 38.587 8.753 -67.408 1.00 98.44 214 GLU A N 1
ATOM 1595 C CA . GLU A 1 214 ? 38.383 9.786 -68.435 1.00 98.44 214 GLU A CA 1
ATOM 1596 C C . GLU A 1 214 ? 39.709 10.352 -68.959 1.00 98.44 214 GLU A C 1
ATOM 1598 O O . GLU A 1 214 ? 39.875 10.456 -70.179 1.00 98.44 214 GLU A O 1
ATOM 1603 N N . ASP A 1 215 ? 40.678 10.592 -68.074 1.00 97.94 215 ASP A N 1
ATOM 1604 C CA . ASP A 1 215 ? 42.054 10.970 -68.407 1.00 97.94 215 ASP A CA 1
ATOM 1605 C C . ASP A 1 215 ? 42.713 9.896 -69.282 1.00 97.94 215 ASP A C 1
ATOM 1607 O O . ASP A 1 215 ? 43.234 10.198 -70.357 1.00 97.94 215 ASP A O 1
ATOM 1611 N N . LEU A 1 216 ? 42.608 8.617 -68.892 1.00 97.94 216 LEU A N 1
ATOM 1612 C CA . LEU A 1 216 ? 43.097 7.486 -69.689 1.00 97.94 216 LEU A CA 1
ATOM 1613 C C . LEU A 1 216 ? 42.397 7.399 -71.054 1.00 97.94 216 LEU A C 1
ATOM 1615 O O . LEU A 1 216 ? 43.066 7.217 -72.071 1.00 97.94 216 LEU A O 1
ATOM 1619 N N . ARG A 1 217 ? 41.071 7.595 -71.124 1.00 98.38 217 ARG A N 1
ATOM 1620 C CA . ARG A 1 217 ? 40.348 7.682 -72.410 1.00 98.38 217 ARG A CA 1
ATOM 1621 C C . ARG A 1 217 ? 40.797 8.880 -73.248 1.00 98.38 217 ARG A C 1
ATOM 1623 O O . ARG A 1 217 ? 40.690 8.816 -74.470 1.00 98.38 217 ARG A O 1
ATOM 1630 N N . SER A 1 218 ? 41.239 9.986 -72.647 1.00 98.12 218 SER A N 1
ATOM 1631 C CA . SER A 1 218 ? 41.813 11.121 -73.384 1.00 98.12 218 SER A CA 1
ATOM 1632 C C . SER A 1 218 ? 43.204 10.788 -73.912 1.00 98.12 218 SER A C 1
ATOM 1634 O O . SER A 1 218 ? 43.426 10.883 -75.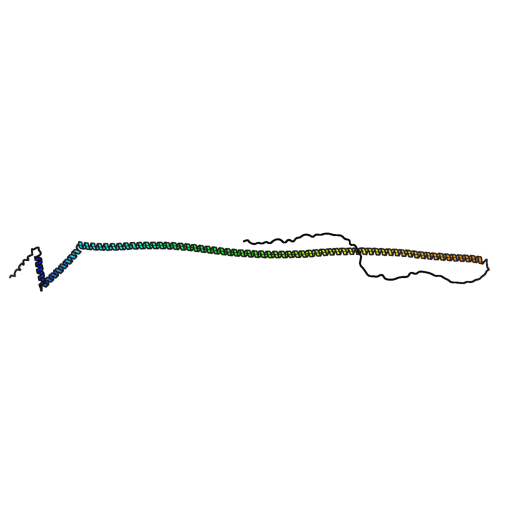114 1.00 98.12 218 SER A O 1
ATOM 1636 N N . ALA A 1 219 ? 44.090 10.269 -73.061 1.00 97.56 219 ALA A N 1
ATOM 1637 C CA . ALA A 1 219 ? 45.438 9.860 -73.442 1.00 97.56 219 ALA A CA 1
ATOM 1638 C C . ALA A 1 219 ? 45.447 8.791 -74.553 1.00 97.56 219 ALA A C 1
ATOM 1640 O O . ALA A 1 219 ? 46.293 8.847 -75.446 1.00 97.56 219 ALA A O 1
ATOM 1641 N N . VAL A 1 220 ? 44.486 7.855 -74.548 1.00 98.38 220 VAL A N 1
ATOM 1642 C CA . VAL A 1 220 ? 44.284 6.891 -75.645 1.00 98.38 220 VAL A CA 1
ATOM 1643 C C . VAL A 1 220 ? 43.887 7.602 -76.941 1.00 98.38 220 VAL A C 1
ATOM 1645 O O . VAL A 1 220 ? 44.545 7.383 -77.953 1.00 98.38 220 VAL A O 1
ATOM 1648 N N . ARG A 1 221 ? 42.895 8.505 -76.921 1.00 98.25 221 ARG A N 1
ATOM 1649 C CA . ARG A 1 221 ? 42.494 9.284 -78.111 1.00 98.25 221 ARG A CA 1
ATOM 1650 C C . ARG A 1 221 ? 43.641 10.142 -78.655 1.00 98.25 221 ARG A C 1
ATOM 1652 O O . ARG A 1 221 ? 43.845 10.189 -79.864 1.00 98.25 221 ARG A O 1
ATOM 1659 N N . ASP A 1 222 ? 44.435 10.758 -77.781 1.00 97.50 222 ASP A N 1
ATOM 1660 C CA . ASP A 1 222 ? 45.617 11.534 -78.168 1.00 97.50 222 ASP A CA 1
ATOM 1661 C C . ASP A 1 222 ? 46.717 10.647 -78.770 1.00 97.50 222 ASP A C 1
ATOM 1663 O O . ASP A 1 222 ? 47.394 11.051 -79.717 1.00 97.50 222 ASP A O 1
ATOM 1667 N N . ALA A 1 223 ? 46.913 9.434 -78.244 1.00 96.06 223 ALA A N 1
ATOM 1668 C CA . ALA A 1 223 ? 47.845 8.454 -78.798 1.00 96.06 223 ALA A CA 1
ATOM 1669 C C . ALA A 1 223 ? 47.366 7.909 -80.155 1.00 96.06 223 ALA A C 1
ATOM 1671 O O . ALA A 1 223 ? 48.173 7.750 -81.071 1.00 96.06 223 ALA A O 1
ATOM 1672 N N . GLU A 1 224 ? 46.063 7.682 -80.324 1.00 97.69 224 GLU A N 1
ATOM 1673 C CA . GLU A 1 224 ? 45.452 7.296 -81.598 1.00 97.69 224 GLU A CA 1
ATOM 1674 C C . GLU A 1 224 ? 45.553 8.410 -82.644 1.00 97.69 224 GLU A C 1
ATOM 1676 O O . GLU A 1 224 ? 45.912 8.125 -83.786 1.00 97.69 224 GLU A O 1
ATOM 1681 N N . ALA A 1 225 ? 45.337 9.671 -82.259 1.00 97.75 225 ALA A N 1
ATOM 1682 C CA . ALA A 1 225 ? 45.530 10.828 -83.131 1.00 97.75 225 ALA A CA 1
ATOM 1683 C C . ALA A 1 225 ? 47.001 10.984 -83.558 1.00 97.75 225 ALA A C 1
ATOM 1685 O O . ALA A 1 225 ? 47.286 11.123 -84.747 1.00 97.75 225 ALA A O 1
ATOM 1686 N N . LYS A 1 226 ? 47.952 10.867 -82.618 1.00 97.31 226 LYS A N 1
ATOM 1687 C CA . LYS A 1 226 ? 49.401 10.875 -82.910 1.00 97.31 226 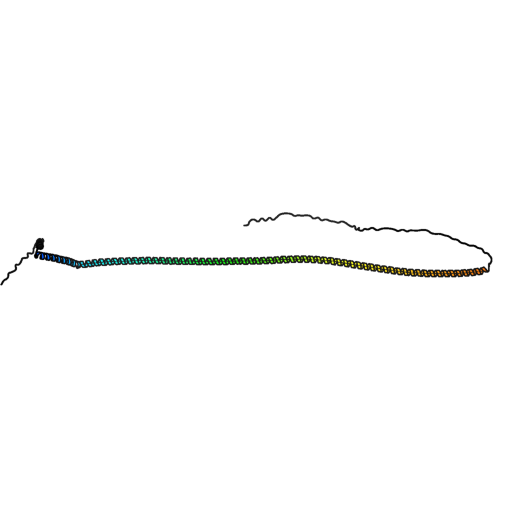LYS A CA 1
ATOM 1688 C C . LYS A 1 226 ? 49.810 9.714 -83.823 1.00 97.31 226 LYS A C 1
ATOM 1690 O O . LYS A 1 226 ? 50.602 9.913 -84.740 1.00 97.31 226 LYS A O 1
ATOM 1695 N N . ARG A 1 227 ? 49.240 8.519 -83.623 1.00 97.31 227 ARG A N 1
ATOM 1696 C CA . ARG A 1 227 ? 49.431 7.357 -84.508 1.00 97.31 227 ARG A CA 1
ATOM 1697 C C . ARG A 1 227 ? 48.858 7.614 -85.904 1.00 97.31 227 ARG A C 1
ATOM 1699 O O . ARG A 1 227 ? 49.507 7.264 -86.882 1.00 97.31 227 ARG A O 1
ATOM 1706 N N . GLY A 1 228 ? 47.681 8.232 -86.000 1.00 97.38 228 GLY A N 1
ATOM 1707 C CA . GLY A 1 228 ? 47.066 8.632 -87.267 1.00 97.38 228 GLY A CA 1
ATOM 1708 C C . GLY A 1 228 ? 47.928 9.628 -88.044 1.00 97.38 228 GLY A C 1
ATOM 1709 O O . GLY A 1 228 ? 48.182 9.411 -89.226 1.00 97.38 228 GLY A O 1
ATOM 1710 N N . GLN A 1 229 ? 48.454 10.653 -87.364 1.00 96.88 229 GLN A N 1
ATOM 1711 C CA . GLN A 1 229 ? 49.397 11.605 -87.955 1.00 96.88 229 GLN A CA 1
ATOM 1712 C C . GLN A 1 229 ? 50.669 10.902 -88.446 1.00 96.88 229 GLN A C 1
ATOM 1714 O O . GLN A 1 229 ? 51.027 11.053 -89.606 1.00 96.88 229 GLN A O 1
ATOM 1719 N N . ALA A 1 230 ? 51.295 10.058 -87.619 1.00 95.94 230 ALA A N 1
ATOM 1720 C CA . ALA A 1 230 ? 52.508 9.335 -88.004 1.00 95.94 230 ALA A CA 1
ATOM 1721 C C . ALA A 1 230 ? 52.299 8.387 -89.205 1.00 95.94 230 ALA A C 1
ATOM 1723 O O . ALA A 1 230 ? 53.208 8.211 -90.013 1.00 95.94 230 ALA A O 1
ATOM 1724 N N . VAL A 1 231 ? 51.107 7.794 -89.358 1.00 97.88 231 VAL A N 1
ATOM 1725 C CA . VAL A 1 231 ? 50.745 7.019 -90.559 1.00 97.88 231 VAL A CA 1
ATOM 1726 C C . VAL A 1 231 ? 50.610 7.935 -91.779 1.00 97.88 231 VAL A C 1
ATOM 1728 O O . VAL A 1 231 ? 51.204 7.638 -92.812 1.00 97.88 231 VAL A O 1
ATOM 1731 N N . ALA A 1 232 ? 49.914 9.070 -91.659 1.00 97.25 232 ALA A N 1
ATOM 1732 C CA . ALA A 1 232 ? 49.777 10.039 -92.749 1.00 97.25 232 ALA A CA 1
ATOM 1733 C C . ALA A 1 232 ? 51.129 10.643 -93.183 1.00 97.25 232 ALA A C 1
ATOM 1735 O O . ALA A 1 232 ? 51.370 10.820 -94.378 1.00 97.25 232 ALA A O 1
ATOM 1736 N N . ASP A 1 233 ? 52.036 10.896 -92.235 1.00 96.75 233 ASP A N 1
ATOM 1737 C CA . ASP A 1 233 ? 53.406 11.339 -92.501 1.00 96.75 233 ASP A CA 1
ATOM 1738 C C . ASP A 1 233 ? 54.188 10.248 -93.255 1.00 96.75 233 ASP A C 1
ATOM 1740 O O . ASP A 1 233 ? 54.808 10.526 -94.283 1.00 96.75 233 ASP A O 1
ATOM 1744 N N . CYS A 1 234 ? 54.111 8.987 -92.811 1.00 96.06 234 CYS A N 1
ATOM 1745 C CA . CYS A 1 234 ? 54.702 7.840 -93.509 1.00 96.06 234 CYS A CA 1
ATOM 1746 C C . CYS A 1 234 ? 54.161 7.669 -94.939 1.00 96.06 234 CYS A C 1
ATOM 1748 O O . CYS A 1 234 ? 54.942 7.412 -95.858 1.00 96.06 234 CYS A O 1
ATOM 1750 N N . ASP A 1 235 ? 52.855 7.833 -95.152 1.00 96.56 235 ASP A N 1
ATOM 1751 C CA . ASP A 1 235 ? 52.239 7.776 -96.481 1.00 96.56 235 ASP A CA 1
ATOM 1752 C C . ASP A 1 235 ? 52.675 8.962 -97.357 1.00 96.56 235 ASP A C 1
ATOM 1754 O O . ASP A 1 235 ? 52.957 8.779 -98.544 1.00 96.56 235 ASP A O 1
ATOM 1758 N N . GLN A 1 236 ? 52.836 10.162 -96.784 1.00 96.94 236 GLN A N 1
ATOM 1759 C CA . GLN A 1 236 ? 53.404 11.314 -97.487 1.00 96.94 236 GLN A CA 1
ATOM 1760 C C . GLN A 1 236 ? 54.869 11.063 -97.884 1.00 96.94 236 GLN A C 1
ATOM 1762 O O . GLN A 1 236 ? 55.249 11.334 -99.027 1.00 96.94 236 GLN A O 1
ATOM 1767 N N . PHE A 1 237 ? 55.696 10.510 -96.991 1.00 95.75 237 PHE A N 1
ATOM 1768 C CA . PHE A 1 237 ? 57.078 10.142 -97.312 1.00 95.75 237 PHE A CA 1
ATOM 1769 C C . PHE A 1 237 ? 57.140 9.064 -98.403 1.00 95.75 237 PHE A C 1
ATOM 1771 O O . PHE A 1 237 ? 57.935 9.202 -99.333 1.00 95.75 237 PHE A O 1
ATOM 1778 N N . GLN A 1 238 ? 56.269 8.050 -98.369 1.00 96.38 238 GLN A N 1
ATOM 1779 C CA . GLN A 1 238 ? 56.157 7.053 -99.442 1.00 96.38 238 GLN A CA 1
ATOM 1780 C C . GLN A 1 238 ? 55.702 7.668 -100.775 1.00 96.38 238 GLN A C 1
ATOM 1782 O O . GLN A 1 238 ? 56.239 7.316 -101.825 1.00 96.38 238 GLN A O 1
ATOM 1787 N N . ALA A 1 239 ? 54.741 8.594 -100.764 1.00 95.56 239 ALA A N 1
ATOM 1788 C CA . ALA A 1 239 ? 54.282 9.278 -101.971 1.00 95.56 239 ALA A CA 1
ATOM 1789 C C . ALA A 1 239 ? 55.405 10.114 -102.610 1.00 95.56 239 ALA A C 1
ATOM 1791 O O . ALA A 1 239 ? 55.619 10.031 -103.821 1.00 95.56 239 ALA A O 1
ATOM 1792 N N . ARG A 1 240 ? 56.174 10.845 -101.790 1.00 96.12 240 ARG A N 1
ATOM 1793 C CA . ARG A 1 240 ? 57.349 11.615 -102.230 1.00 96.12 240 ARG A CA 1
ATOM 1794 C C . ARG A 1 240 ? 58.488 10.708 -102.698 1.00 96.12 240 ARG A C 1
ATOM 1796 O O . ARG A 1 240 ? 59.117 11.013 -103.704 1.00 96.12 240 ARG A O 1
ATOM 1803 N N . ALA A 1 241 ? 58.717 9.563 -102.050 1.00 95.31 241 ALA A N 1
ATOM 1804 C CA . ALA A 1 241 ? 59.671 8.558 -102.526 1.00 95.31 241 ALA A CA 1
ATOM 1805 C C . ALA A 1 241 ? 59.292 8.049 -103.928 1.00 95.31 241 ALA A C 1
ATOM 1807 O O . ALA A 1 241 ? 60.110 8.128 -104.839 1.00 95.31 241 ALA A O 1
ATOM 1808 N N . ARG A 1 242 ? 58.025 7.668 -104.148 1.00 96.50 242 ARG A N 1
ATOM 1809 C CA . ARG A 1 242 ? 57.502 7.255 -105.469 1.00 96.50 242 ARG A CA 1
ATOM 1810 C C . ARG A 1 242 ? 57.532 8.374 -106.516 1.00 96.50 242 ARG A C 1
ATOM 1812 O O . ARG A 1 242 ? 57.514 8.110 -107.716 1.00 96.50 242 ARG A O 1
ATOM 1819 N N . GLU A 1 243 ? 57.521 9.639 -106.109 1.00 96.12 243 GLU A N 1
ATOM 1820 C CA . GLU A 1 243 ? 57.745 10.787 -106.995 1.00 96.12 243 GLU A CA 1
ATOM 1821 C C . GLU A 1 243 ? 59.222 10.916 -107.386 1.00 96.12 243 GLU A C 1
ATOM 1823 O O . GLU A 1 243 ? 59.526 10.939 -108.580 1.00 96.12 243 GLU A O 1
ATOM 1828 N N . PHE A 1 244 ? 60.144 10.866 -106.420 1.00 95.00 244 PHE A N 1
ATOM 1829 C CA . PHE A 1 244 ? 61.583 10.845 -106.689 1.00 95.00 244 PHE A CA 1
ATOM 1830 C C . PHE A 1 244 ? 62.016 9.627 -107.520 1.00 95.00 244 PHE A C 1
ATOM 1832 O O . PHE A 1 244 ? 62.836 9.780 -108.421 1.00 95.00 244 PHE A O 1
ATOM 1839 N N . GLU A 1 245 ? 61.440 8.443 -107.297 1.00 96.31 245 GLU A N 1
ATOM 1840 C CA . GLU A 1 245 ? 61.652 7.243 -108.121 1.00 96.31 245 GLU A CA 1
ATOM 1841 C C . GLU A 1 245 ? 61.235 7.478 -109.579 1.00 96.31 245 GLU A C 1
ATOM 1843 O O . GLU A 1 245 ? 62.011 7.203 -110.494 1.00 96.31 245 GLU A O 1
ATOM 1848 N N . ARG A 1 246 ? 60.044 8.050 -109.813 1.00 95.75 246 ARG A N 1
ATOM 1849 C CA . ARG A 1 246 ? 59.566 8.396 -111.164 1.00 95.75 246 ARG A CA 1
ATOM 1850 C C . ARG A 1 246 ? 60.447 9.454 -111.829 1.00 95.75 246 ARG A C 1
ATOM 1852 O O . ARG A 1 246 ? 60.762 9.309 -113.008 1.00 95.75 246 ARG A O 1
ATOM 1859 N N . HIS A 1 247 ? 60.885 10.474 -111.091 1.00 94.56 247 HIS A N 1
ATOM 1860 C CA . HIS A 1 247 ? 61.797 11.503 -111.602 1.00 94.56 247 HIS A CA 1
ATOM 1861 C C . HIS A 1 247 ? 63.179 10.916 -111.929 1.00 94.56 247 HIS A C 1
ATOM 1863 O O . HIS A 1 247 ? 63.741 11.214 -112.978 1.00 94.56 247 HIS A O 1
ATOM 1869 N N . ASN A 1 248 ? 63.716 10.036 -111.081 1.00 93.12 248 ASN A N 1
ATOM 1870 C CA . ASN A 1 248 ? 64.997 9.367 -111.307 1.00 93.12 248 ASN A CA 1
ATOM 1871 C C . ASN A 1 248 ? 64.924 8.383 -112.490 1.00 93.12 248 ASN A C 1
ATOM 1873 O O . ASN A 1 248 ? 65.844 8.323 -113.302 1.00 93.12 248 ASN A O 1
ATOM 1877 N N . TRP A 1 249 ? 63.800 7.680 -112.667 1.00 96.12 249 TRP A N 1
ATOM 1878 C CA . TRP A 1 249 ? 63.544 6.861 -113.855 1.00 96.12 249 TRP A CA 1
ATOM 1879 C C . TRP A 1 249 ? 63.469 7.710 -115.134 1.00 96.12 249 TRP A C 1
ATOM 1881 O O . TRP A 1 249 ? 64.106 7.372 -116.129 1.00 96.12 249 TRP A O 1
ATOM 1891 N N . GLN A 1 250 ? 62.770 8.852 -115.101 1.00 95.06 250 GLN A N 1
ATOM 1892 C CA . GLN A 1 250 ? 62.734 9.805 -116.218 1.00 95.06 250 GLN A CA 1
ATOM 1893 C C . GLN A 1 250 ? 64.126 10.371 -116.542 1.00 95.06 250 GLN A C 1
ATOM 1895 O O . GLN A 1 250 ? 64.495 10.416 -117.711 1.00 95.06 250 GLN A O 1
ATOM 1900 N N . LEU A 1 251 ? 64.917 10.754 -115.535 1.00 94.31 251 LEU A N 1
ATOM 1901 C CA . LEU A 1 251 ? 66.291 11.246 -115.711 1.00 94.31 251 LEU A CA 1
ATOM 1902 C C . LEU A 1 251 ? 67.248 10.155 -116.209 1.00 94.31 251 LEU A C 1
ATOM 1904 O O . LEU A 1 251 ? 68.117 10.427 -117.033 1.00 94.31 251 LEU A O 1
ATOM 1908 N N . SER A 1 252 ? 67.077 8.913 -115.755 1.00 93.56 252 SER A N 1
ATOM 1909 C CA . SER A 1 252 ? 67.841 7.763 -116.250 1.00 93.56 252 SER A CA 1
ATOM 1910 C C . SER A 1 252 ? 67.526 7.503 -117.721 1.00 93.56 252 SER A C 1
ATOM 1912 O O . SER A 1 252 ? 68.443 7.367 -118.529 1.00 93.56 252 SER A O 1
ATOM 1914 N N . ARG A 1 253 ? 66.239 7.543 -118.086 1.00 95.00 253 ARG A N 1
ATOM 1915 C CA . ARG A 1 253 ? 65.769 7.414 -119.465 1.00 95.00 253 ARG A CA 1
ATOM 1916 C C . ARG A 1 253 ? 66.266 8.552 -120.359 1.00 95.00 253 ARG A C 1
ATOM 1918 O O . ARG A 1 253 ? 66.788 8.269 -121.430 1.00 95.00 253 ARG A O 1
ATOM 1925 N N . THR A 1 254 ? 66.172 9.817 -119.946 1.00 93.69 254 THR A N 1
ATOM 1926 C CA . THR A 1 254 ? 66.700 10.926 -120.763 1.00 93.69 254 THR A CA 1
ATOM 1927 C C . THR A 1 254 ? 68.225 10.893 -120.842 1.00 93.69 254 THR A C 1
ATOM 1929 O O . THR A 1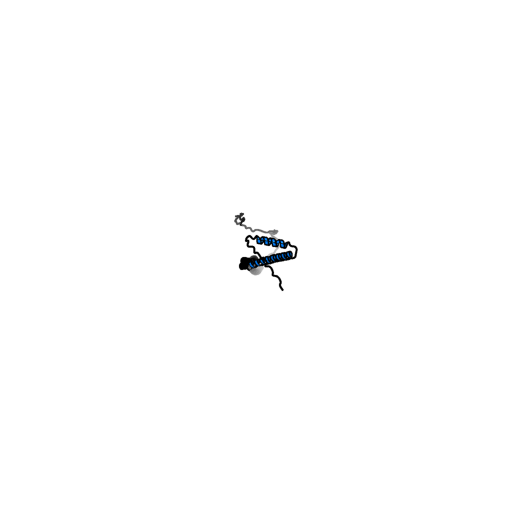 254 ? 68.779 11.225 -121.884 1.00 93.69 254 THR A O 1
ATOM 1932 N N . ALA A 1 255 ? 68.930 10.406 -119.816 1.00 93.06 255 ALA A N 1
ATOM 1933 C CA . ALA A 1 255 ? 70.364 10.133 -119.900 1.00 93.06 255 ALA A CA 1
ATOM 1934 C C . ALA A 1 255 ? 70.694 8.973 -120.862 1.00 93.06 255 ALA A C 1
ATOM 1936 O O . ALA A 1 255 ? 71.736 9.001 -121.511 1.00 93.06 255 ALA A O 1
ATOM 1937 N N . GLU A 1 256 ? 69.837 7.959 -120.994 1.00 93.75 256 GLU A N 1
ATOM 1938 C CA . GLU A 1 256 ? 69.964 6.904 -122.010 1.00 93.75 256 GLU A CA 1
ATOM 1939 C C . GLU A 1 256 ? 69.656 7.410 -123.423 1.00 93.75 256 GLU A C 1
ATOM 1941 O O . GLU A 1 256 ? 70.440 7.151 -124.334 1.00 93.75 256 GLU A O 1
ATOM 1946 N N . GLU A 1 257 ? 68.594 8.198 -123.600 1.00 93.06 257 GLU A N 1
ATOM 1947 C CA . GLU A 1 257 ? 68.241 8.857 -124.863 1.00 93.06 257 GLU A CA 1
ATOM 1948 C C . GLU A 1 257 ? 69.348 9.838 -125.300 1.00 93.06 257 GLU A C 1
ATOM 1950 O O . GLU A 1 257 ? 69.767 9.815 -126.457 1.00 93.06 257 GLU A O 1
ATOM 1955 N N . LEU A 1 258 ? 69.934 10.610 -124.375 1.00 91.25 258 LEU A N 1
ATOM 1956 C CA . LEU A 1 258 ? 71.102 11.461 -124.636 1.00 91.25 258 LEU A CA 1
ATOM 1957 C C . LEU A 1 258 ? 72.369 10.647 -124.935 1.00 91.25 258 LEU A C 1
ATOM 1959 O O . LEU A 1 258 ? 73.114 11.008 -125.842 1.00 91.25 258 LEU A O 1
ATOM 1963 N N . ARG A 1 259 ? 72.628 9.527 -124.243 1.00 92.62 259 ARG A N 1
ATOM 1964 C CA . ARG A 1 259 ? 73.738 8.613 -124.596 1.00 92.62 259 ARG A CA 1
ATOM 1965 C C . ARG A 1 259 ? 73.535 7.990 -125.978 1.00 92.62 259 ARG A C 1
ATOM 1967 O O . ARG A 1 259 ? 74.516 7.792 -126.691 1.00 92.62 259 ARG A O 1
ATOM 1974 N N . ALA A 1 260 ? 72.298 7.680 -126.365 1.00 90.88 260 ALA A N 1
ATOM 1975 C CA . ALA A 1 260 ? 71.960 7.181 -127.693 1.00 90.88 260 ALA A CA 1
ATOM 1976 C C . ALA A 1 260 ? 72.144 8.271 -128.760 1.00 90.88 260 ALA A C 1
ATOM 1978 O O . ALA A 1 260 ? 72.790 8.008 -129.769 1.00 90.88 260 ALA A O 1
ATOM 1979 N N . ALA A 1 261 ? 71.696 9.503 -128.502 1.00 90.75 261 ALA A N 1
ATOM 1980 C CA . ALA A 1 261 ? 71.922 10.654 -129.374 1.00 90.75 261 ALA A CA 1
ATOM 1981 C C . ALA A 1 261 ? 73.417 10.985 -129.521 1.00 90.75 261 ALA A C 1
ATOM 1983 O O . ALA A 1 261 ? 73.891 11.191 -130.631 1.00 90.75 261 ALA A O 1
ATOM 1984 N N . VAL A 1 262 ? 74.202 10.947 -128.438 1.00 91.19 262 VAL A N 1
ATOM 1985 C CA . VAL A 1 262 ? 75.666 11.111 -128.497 1.00 91.19 262 VAL A CA 1
ATOM 1986 C C . VAL A 1 262 ? 76.323 9.976 -129.286 1.00 91.19 262 VAL A C 1
ATOM 1988 O O . VAL A 1 262 ? 77.231 10.243 -130.070 1.00 91.19 262 VAL A O 1
ATOM 1991 N N . LYS A 1 263 ? 75.865 8.722 -129.150 1.00 90.31 263 LYS A N 1
ATOM 1992 C CA . LYS A 1 263 ? 76.333 7.602 -129.989 1.00 90.31 263 LYS A CA 1
ATOM 1993 C C . LYS A 1 263 ? 75.965 7.792 -131.464 1.00 90.31 263 LYS A C 1
ATOM 1995 O O . LYS A 1 263 ? 76.817 7.541 -132.310 1.00 90.31 263 LYS A O 1
ATOM 2000 N N . ALA A 1 264 ? 74.756 8.265 -131.767 1.00 90.06 264 ALA A N 1
ATOM 2001 C CA . ALA A 1 264 ? 74.307 8.572 -133.124 1.00 90.06 264 ALA A CA 1
ATOM 2002 C C . ALA A 1 264 ? 75.140 9.705 -133.738 1.00 90.06 264 ALA A C 1
ATOM 2004 O O . ALA A 1 264 ? 75.789 9.480 -134.748 1.00 90.06 264 ALA A O 1
ATOM 2005 N N . LEU A 1 265 ? 75.270 10.849 -133.060 1.00 88.31 265 LEU A N 1
ATOM 2006 C CA . LEU A 1 265 ? 76.136 11.964 -133.469 1.00 88.31 265 LEU A CA 1
ATOM 2007 C C . LEU A 1 265 ? 77.617 11.557 -133.584 1.00 88.31 265 LEU A C 1
ATOM 2009 O O . LEU A 1 265 ? 78.346 12.093 -134.412 1.00 88.31 265 LEU A O 1
ATOM 2013 N N . THR A 1 266 ? 78.082 10.595 -132.781 1.00 88.81 266 THR A N 1
ATOM 2014 C CA . THR A 1 266 ? 79.433 10.015 -132.908 1.00 88.81 266 THR A CA 1
ATOM 2015 C C . THR A 1 266 ? 79.553 9.161 -134.169 1.00 88.81 266 THR A C 1
ATOM 2017 O O . THR A 1 266 ? 80.534 9.298 -134.896 1.00 88.81 266 THR A O 1
ATOM 2020 N N . ALA A 1 267 ? 78.552 8.332 -134.469 1.00 86.88 267 ALA A N 1
ATOM 2021 C CA . ALA A 1 267 ? 78.492 7.533 -135.690 1.00 86.88 267 ALA A CA 1
ATOM 2022 C C . ALA A 1 267 ? 78.309 8.402 -136.947 1.00 86.88 267 ALA A C 1
ATOM 2024 O O . ALA A 1 267 ? 78.944 8.128 -137.956 1.00 86.88 267 ALA A O 1
ATOM 2025 N N . GLU A 1 268 ? 77.525 9.480 -136.883 1.00 86.94 268 GLU A N 1
ATOM 2026 C CA . GLU A 1 268 ? 77.389 10.495 -137.934 1.00 86.94 268 GLU A CA 1
ATOM 2027 C C . GLU A 1 268 ? 78.699 11.255 -138.135 1.00 86.94 268 GLU A C 1
ATOM 2029 O O . GLU A 1 268 ? 79.161 11.376 -139.264 1.00 86.94 268 GLU A O 1
ATOM 2034 N N . ARG A 1 269 ? 79.364 11.695 -137.057 1.00 85.12 269 ARG A N 1
ATOM 2035 C CA . ARG A 1 269 ? 80.708 12.293 -137.114 1.00 85.12 269 ARG A CA 1
ATOM 2036 C C . ARG A 1 269 ? 81.715 11.342 -137.748 1.00 85.12 269 ARG A C 1
ATOM 2038 O O . ARG A 1 269 ? 82.542 11.784 -138.538 1.00 85.12 269 ARG A O 1
ATOM 2045 N N . ASP A 1 270 ? 81.685 10.061 -137.400 1.00 85.06 270 ASP A N 1
ATOM 2046 C CA . ASP A 1 270 ? 82.651 9.086 -137.904 1.00 85.06 270 ASP A CA 1
ATOM 2047 C C . ASP A 1 270 ? 82.296 8.580 -139.315 1.00 85.06 270 ASP A C 1
ATOM 2049 O O . ASP A 1 270 ? 83.200 8.297 -140.099 1.00 85.06 270 ASP A O 1
ATOM 2053 N N . ALA A 1 271 ? 81.020 8.606 -139.712 1.00 81.81 271 ALA A N 1
ATOM 2054 C CA . ALA A 1 271 ? 80.581 8.453 -141.097 1.00 81.81 271 ALA A CA 1
ATOM 2055 C C . ALA A 1 271 ? 80.982 9.667 -141.949 1.00 81.81 271 ALA A C 1
ATOM 2057 O O . ALA A 1 271 ? 81.558 9.484 -143.018 1.00 81.81 271 ALA A O 1
ATOM 2058 N N . ALA A 1 272 ? 80.780 10.890 -141.451 1.00 80.75 272 ALA A N 1
ATOM 2059 C CA . ALA A 1 272 ? 81.208 12.137 -142.081 1.00 80.75 272 ALA A CA 1
ATOM 2060 C C . ALA A 1 272 ? 82.739 12.256 -142.139 1.00 80.75 272 ALA A C 1
ATOM 2062 O O . ALA A 1 272 ? 83.273 12.786 -143.107 1.00 80.75 272 ALA A O 1
ATOM 2063 N N . ARG A 1 273 ? 83.476 11.701 -141.166 1.00 82.38 273 ARG A N 1
ATOM 2064 C CA . ARG A 1 273 ? 84.934 11.505 -141.255 1.00 82.38 273 ARG A CA 1
ATOM 2065 C C . ARG A 1 273 ? 85.293 10.452 -142.290 1.00 82.38 273 ARG A C 1
ATOM 2067 O O . ARG A 1 273 ? 86.165 10.711 -143.101 1.00 82.38 273 ARG A O 1
ATOM 2074 N N . ALA A 1 274 ? 84.597 9.319 -142.350 1.00 78.25 274 ALA A N 1
ATOM 2075 C CA . ALA A 1 274 ? 84.806 8.337 -143.411 1.00 78.25 274 ALA A CA 1
ATOM 2076 C C . ALA A 1 274 ? 84.453 8.903 -144.801 1.00 78.25 274 ALA A C 1
ATOM 2078 O O . ALA A 1 274 ? 85.037 8.488 -145.797 1.00 78.25 274 ALA A O 1
ATOM 2079 N N . GLU A 1 275 ? 83.517 9.847 -144.912 1.00 72.81 275 GLU A N 1
ATOM 2080 C CA . GLU A 1 275 ? 83.248 10.610 -146.136 1.00 72.81 275 GLU A CA 1
ATOM 2081 C C . GLU A 1 275 ? 84.303 11.680 -146.404 1.00 72.81 275 GLU A C 1
ATOM 2083 O O . GLU A 1 275 ? 84.768 11.759 -147.534 1.00 72.81 275 GLU A O 1
ATOM 2088 N N . ALA A 1 276 ? 84.779 12.413 -145.396 1.00 72.19 276 ALA A N 1
ATOM 2089 C CA . ALA A 1 276 ? 85.904 13.336 -145.523 1.00 72.19 276 ALA A CA 1
ATOM 2090 C C . ALA A 1 276 ? 87.205 12.608 -145.901 1.00 72.19 276 ALA A C 1
ATOM 2092 O O . ALA A 1 276 ? 87.978 13.125 -146.695 1.00 72.19 276 ALA A O 1
ATOM 2093 N N . ASP A 1 277 ? 87.417 11.379 -145.428 1.00 77.50 277 ASP A N 1
ATOM 2094 C CA . ASP A 1 277 ? 88.549 10.522 -145.785 1.00 77.50 277 ASP A CA 1
ATOM 2095 C C . ASP A 1 277 ? 88.340 9.792 -147.121 1.00 77.50 277 ASP A C 1
ATOM 2097 O O . ASP A 1 277 ? 89.308 9.342 -147.733 1.00 77.50 277 ASP A O 1
ATOM 2101 N N . ARG A 1 278 ? 87.097 9.658 -147.604 1.00 74.44 278 ARG A N 1
ATOM 2102 C CA . ARG A 1 278 ? 86.794 9.252 -148.991 1.00 74.44 278 ARG A CA 1
ATOM 2103 C C . ARG A 1 278 ? 86.933 10.435 -149.952 1.00 74.44 278 ARG A C 1
ATOM 2105 O O . ARG A 1 278 ? 87.379 10.238 -151.074 1.00 74.44 278 ARG A O 1
ATOM 2112 N N . ALA A 1 279 ? 86.617 11.652 -149.515 1.00 71.62 279 ALA A N 1
ATOM 2113 C CA . ALA A 1 279 ? 86.848 12.892 -150.245 1.00 71.62 279 ALA A CA 1
ATOM 2114 C C . ALA A 1 279 ? 88.346 13.208 -150.316 1.00 71.62 279 ALA A C 1
ATOM 2116 O O . ALA A 1 279 ? 88.835 13.468 -151.407 1.00 71.62 279 ALA A O 1
ATOM 2117 N N . ARG A 1 280 ? 89.091 13.062 -149.211 1.00 71.38 280 ARG A N 1
ATOM 2118 C CA . ARG A 1 280 ? 90.561 13.077 -149.196 1.00 71.38 280 ARG A CA 1
ATOM 2119 C C . ARG A 1 280 ? 91.109 12.017 -150.130 1.00 71.38 280 ARG A C 1
ATOM 2121 O O . ARG A 1 280 ? 91.724 12.402 -151.100 1.00 71.38 280 ARG A O 1
ATOM 2128 N N . ARG A 1 281 ? 90.729 10.738 -150.007 1.00 72.94 281 ARG A N 1
ATOM 2129 C CA . ARG A 1 281 ? 91.181 9.708 -150.967 1.00 72.94 281 ARG A CA 1
ATOM 2130 C C . ARG A 1 281 ? 90.808 9.977 -152.433 1.00 72.94 281 ARG A C 1
ATOM 2132 O O . ARG A 1 281 ? 91.501 9.480 -153.311 1.00 72.94 281 ARG A O 1
ATOM 2139 N N . ARG A 1 282 ? 89.763 10.765 -152.727 1.00 67.50 282 ARG A N 1
ATOM 2140 C CA . ARG A 1 282 ? 89.476 11.274 -154.085 1.00 67.50 282 ARG A CA 1
ATOM 2141 C C . ARG A 1 282 ? 90.388 12.442 -154.478 1.00 67.50 282 ARG A C 1
ATOM 2143 O O . ARG A 1 282 ? 90.829 12.472 -155.617 1.00 67.50 282 ARG A O 1
ATOM 2150 N N . VAL A 1 283 ? 90.681 13.368 -153.564 1.00 59.19 283 VAL A N 1
ATOM 2151 C CA . VAL A 1 283 ? 91.681 14.434 -153.750 1.00 59.19 283 VAL A CA 1
ATOM 2152 C C . VAL A 1 283 ? 93.067 13.819 -153.930 1.00 59.19 283 VAL A C 1
ATOM 2154 O O . VAL A 1 283 ? 93.670 14.043 -154.964 1.00 59.19 283 VAL A O 1
ATOM 2157 N N . ASP A 1 284 ? 93.516 12.953 -153.024 1.00 62.69 284 ASP A N 1
ATOM 2158 C CA . ASP A 1 284 ? 94.774 12.207 -153.093 1.00 62.69 284 ASP A CA 1
ATOM 2159 C C . ASP A 1 284 ? 94.887 11.417 -154.409 1.00 62.69 284 ASP A C 1
ATOM 2161 O O . ASP A 1 284 ? 95.943 11.416 -155.028 1.00 62.69 284 ASP A O 1
ATOM 2165 N N . ALA A 1 285 ? 93.802 10.793 -154.891 1.00 56.44 285 ALA A N 1
ATOM 2166 C CA . ALA A 1 285 ? 93.783 10.106 -156.189 1.00 56.44 285 ALA A CA 1
ATOM 2167 C C . ALA A 1 285 ? 93.839 11.059 -157.401 1.00 56.44 285 ALA A C 1
ATOM 2169 O O . ALA A 1 285 ? 94.362 10.674 -158.444 1.00 56.44 285 ALA A O 1
ATOM 2170 N N . LEU A 1 286 ? 93.330 12.290 -157.278 1.00 54.28 286 LEU A N 1
ATOM 2171 C CA . LEU A 1 286 ? 93.485 13.343 -158.289 1.00 54.28 286 LEU A CA 1
ATOM 2172 C C . LEU A 1 286 ? 94.891 13.969 -158.240 1.00 54.28 286 LEU A C 1
ATOM 2174 O O . LEU A 1 286 ? 95.455 14.274 -159.286 1.00 54.28 286 LEU A O 1
ATOM 2178 N N . THR A 1 287 ? 95.484 14.108 -157.052 1.00 55.34 287 THR A N 1
ATOM 2179 C CA . THR A 1 287 ? 96.840 14.635 -156.839 1.00 55.34 287 THR A CA 1
ATOM 2180 C C . THR A 1 287 ? 97.922 13.610 -157.194 1.00 55.34 287 THR A C 1
ATOM 2182 O O . THR A 1 287 ? 98.969 13.990 -157.699 1.00 55.34 287 THR A O 1
ATOM 2185 N N . ALA A 1 288 ? 97.671 12.306 -157.034 1.00 44.94 288 ALA A N 1
ATOM 2186 C CA . ALA A 1 288 ? 98.613 11.235 -157.382 1.00 44.94 288 ALA A CA 1
ATOM 2187 C C . ALA A 1 288 ? 98.894 11.099 -158.894 1.00 44.94 288 ALA A C 1
ATOM 2189 O O . ALA A 1 288 ? 99.829 10.400 -159.282 1.00 44.94 288 ALA A O 1
ATOM 2190 N N . VAL A 1 289 ? 98.115 11.770 -159.751 1.00 46.19 289 VAL A N 1
ATOM 2191 C CA . VAL A 1 289 ? 98.396 11.906 -161.193 1.00 46.19 289 VAL A CA 1
ATOM 2192 C C . VAL A 1 289 ? 99.372 13.065 -161.472 1.00 46.19 289 VAL A C 1
ATOM 2194 O O . VAL A 1 289 ? 99.984 13.111 -162.536 1.00 46.19 289 VAL A O 1
ATOM 2197 N N . THR A 1 290 ? 99.557 13.981 -160.514 1.00 41.28 290 THR A N 1
ATOM 2198 C CA . THR A 1 290 ? 100.348 15.216 -160.646 1.00 41.28 290 THR A CA 1
ATOM 2199 C C . THR A 1 290 ? 101.191 15.519 -159.399 1.00 41.28 290 THR A C 1
ATOM 2201 O O . THR A 1 290 ? 101.132 16.626 -158.872 1.00 41.28 290 THR A O 1
ATOM 2204 N N . ASP A 1 291 ? 101.920 14.526 -158.886 1.00 36.12 291 ASP A N 1
ATOM 2205 C CA . ASP A 1 291 ? 103.370 14.646 -158.659 1.00 36.12 291 ASP A CA 1
ATOM 2206 C C . ASP A 1 291 ? 103.951 13.386 -158.003 1.00 36.12 291 ASP A C 1
ATOM 2208 O O . ASP A 1 291 ? 103.513 12.917 -156.952 1.00 36.12 291 ASP A O 1
ATOM 2212 N N . GLY A 1 292 ? 105.018 12.868 -158.610 1.00 27.45 292 GLY A N 1
ATOM 2213 C CA . GLY A 1 292 ? 105.984 12.033 -157.906 1.00 27.45 292 GLY A CA 1
ATOM 2214 C C . GLY A 1 292 ? 107.159 12.875 -157.396 1.00 27.45 292 GLY A C 1
ATOM 2215 O O . GLY A 1 292 ? 107.345 14.013 -157.808 1.00 27.45 292 GLY A O 1
ATOM 2216 N N . HIS A 1 293 ? 108.033 12.242 -156.605 1.00 30.59 293 HIS A N 1
ATOM 2217 C CA . HIS A 1 293 ? 109.412 12.687 -156.338 1.00 30.59 293 HIS A CA 1
ATOM 2218 C C . HIS A 1 293 ? 109.643 13.787 -155.268 1.00 30.59 293 HIS A C 1
ATOM 2220 O O . HIS A 1 293 ? 110.093 14.886 -155.590 1.00 30.59 293 HIS A O 1
ATOM 2226 N N . ARG A 1 294 ? 109.576 13.411 -153.971 1.00 32.44 294 ARG A N 1
ATOM 2227 C CA . ARG A 1 294 ? 110.781 13.389 -153.089 1.00 32.44 294 ARG A CA 1
ATOM 2228 C C . ARG A 1 294 ? 110.585 12.794 -151.678 1.00 32.44 294 ARG A C 1
ATOM 2230 O O . ARG A 1 294 ? 109.646 13.130 -150.977 1.00 32.44 294 ARG A O 1
ATOM 2237 N N . ASN A 1 295 ? 111.559 11.953 -151.308 1.00 31.64 295 ASN A N 1
ATOM 2238 C CA . ASN A 1 295 ? 112.309 11.799 -150.040 1.00 31.64 295 ASN A CA 1
ATOM 2239 C C . ASN A 1 295 ? 111.595 12.123 -148.696 1.00 31.64 295 ASN A C 1
ATOM 2241 O O . ASN A 1 295 ? 111.137 13.242 -148.522 1.00 31.64 295 ASN A O 1
ATOM 2245 N N . ALA A 1 296 ? 111.465 11.240 -147.690 1.00 30.16 296 ALA A N 1
ATOM 2246 C CA . ALA A 1 296 ? 112.395 10.300 -147.010 1.00 30.16 296 ALA A CA 1
ATOM 2247 C C . ALA A 1 296 ? 113.131 10.886 -145.774 1.00 30.16 296 ALA A C 1
ATOM 2249 O O . ALA A 1 296 ? 113.565 12.033 -145.810 1.00 30.16 296 ALA A O 1
ATOM 2250 N N . TRP A 1 297 ? 113.339 10.033 -144.747 1.00 32.84 297 TRP A N 1
ATOM 2251 C CA . TRP A 1 297 ? 113.881 10.303 -143.386 1.00 32.84 297 TRP A CA 1
ATOM 2252 C C . TRP A 1 297 ? 112.950 11.134 -142.462 1.00 32.84 297 TRP A C 1
ATOM 2254 O O . TRP A 1 297 ? 112.296 12.055 -142.928 1.00 32.84 297 TRP A O 1
ATOM 2264 N N . GLY A 1 298 ? 112.830 10.886 -141.145 1.00 29.66 298 GLY A N 1
ATOM 2265 C CA . GLY A 1 298 ? 113.293 9.761 -140.308 1.00 29.66 298 GLY A CA 1
ATOM 2266 C C . GLY A 1 298 ? 113.244 10.075 -138.788 1.00 29.66 298 GLY A C 1
ATOM 2267 O O . GLY A 1 298 ? 113.362 11.234 -138.413 1.00 29.66 298 GLY A O 1
ATOM 2268 N N . GLY A 1 299 ? 113.137 9.052 -137.919 1.00 28.52 299 GLY A N 1
ATOM 2269 C CA . GLY A 1 299 ? 113.404 9.151 -136.462 1.00 28.52 299 GLY A CA 1
ATOM 2270 C C . GLY A 1 299 ? 112.201 9.202 -135.489 1.00 28.52 299 GLY A C 1
ATOM 2271 O O . GLY A 1 299 ? 111.146 9.737 -135.808 1.00 28.52 299 GLY A O 1
ATOM 2272 N N . GLY A 1 300 ? 112.390 8.635 -134.284 1.00 30.75 300 GLY A N 1
ATOM 2273 C CA . GLY A 1 300 ? 111.594 8.872 -133.052 1.00 30.75 300 GLY A CA 1
ATOM 2274 C C . GLY A 1 300 ? 112.446 9.632 -132.006 1.00 30.75 300 GLY A C 1
ATOM 2275 O O . GLY A 1 300 ? 113.343 10.348 -132.451 1.00 30.75 300 GLY A O 1
ATOM 2276 N N . PRO A 1 301 ? 112.306 9.450 -130.664 1.00 47.19 301 PRO A N 1
ATOM 2277 C CA . PRO A 1 301 ? 111.422 8.551 -129.899 1.00 47.19 301 PRO A CA 1
ATOM 2278 C C . PRO A 1 301 ? 110.715 9.248 -128.679 1.00 47.19 301 PRO A C 1
ATOM 2280 O O . PRO A 1 301 ? 110.380 10.423 -128.742 1.00 47.19 301 PRO A O 1
ATOM 2283 N N . GLN A 1 302 ? 110.460 8.495 -127.591 1.00 48.91 302 GLN A N 1
ATOM 2284 C CA . GLN A 1 302 ? 109.969 8.871 -126.231 1.00 48.91 302 GLN A CA 1
ATOM 2285 C C . GLN A 1 302 ? 110.794 9.981 -125.498 1.00 48.91 302 GLN A C 1
ATOM 2287 O O . GLN A 1 302 ? 111.896 10.231 -125.993 1.00 48.91 302 GLN A O 1
ATOM 2292 N N . PRO A 1 303 ? 110.383 10.602 -124.333 1.00 48.78 303 PRO A N 1
ATOM 2293 C CA . PRO A 1 303 ? 109.751 9.945 -123.146 1.00 48.78 303 PRO A CA 1
ATOM 2294 C C . PRO A 1 303 ? 108.862 10.764 -122.128 1.00 48.78 303 PRO A C 1
ATOM 2296 O O . PRO A 1 303 ? 108.756 11.978 -122.210 1.00 48.78 303 PRO A O 1
ATOM 2299 N N . VAL A 1 304 ? 108.274 10.041 -121.143 1.00 37.16 304 VAL A N 1
ATOM 2300 C CA . VAL A 1 304 ? 108.164 10.256 -119.650 1.00 37.16 304 VAL A CA 1
ATOM 2301 C C . VAL A 1 304 ? 107.768 11.619 -118.985 1.00 37.16 304 VAL A C 1
ATOM 2303 O O . VAL A 1 304 ? 108.167 12.685 -119.428 1.00 37.16 304 VAL A O 1
ATOM 2306 N N . ALA A 1 305 ? 107.126 11.504 -117.795 1.00 35.91 305 ALA A N 1
ATOM 2307 C CA . ALA A 1 305 ? 106.974 12.464 -116.660 1.00 35.91 305 ALA A CA 1
ATOM 2308 C C . ALA A 1 305 ? 105.886 13.576 -116.705 1.00 35.91 305 ALA A C 1
ATOM 2310 O O . ALA A 1 305 ? 105.496 14.008 -117.782 1.00 35.91 305 ALA A O 1
ATOM 2311 N N . ASP A 1 306 ? 105.394 14.156 -115.586 1.00 34.38 306 ASP A N 1
ATOM 2312 C CA . ASP A 1 306 ? 105.193 13.718 -114.166 1.00 34.38 306 ASP A CA 1
ATOM 2313 C C . ASP A 1 306 ? 104.493 14.853 -113.346 1.00 34.38 306 ASP A C 1
ATOM 2315 O O . ASP A 1 306 ? 104.877 16.010 -113.543 1.00 34.38 306 ASP A O 1
ATOM 2319 N N . ARG A 1 307 ? 103.523 14.564 -112.437 1.00 32.16 307 ARG A N 1
ATOM 2320 C CA . ARG A 1 307 ? 103.212 15.348 -111.194 1.00 32.16 307 ARG A CA 1
ATOM 2321 C C . ARG A 1 307 ? 101.967 14.933 -110.369 1.00 32.16 307 ARG A C 1
ATOM 2323 O O . ARG A 1 307 ? 100.901 14.652 -110.904 1.00 32.16 307 ARG A O 1
ATOM 2330 N N . GLU A 1 308 ? 102.102 15.116 -109.050 1.00 39.50 308 GLU A N 1
ATOM 2331 C CA . GLU A 1 308 ? 101.117 15.049 -107.940 1.00 39.50 308 GLU A CA 1
ATOM 2332 C C . GLU A 1 308 ? 101.381 16.237 -106.953 1.00 39.50 308 GLU A C 1
ATOM 2334 O O . GLU A 1 308 ? 102.329 16.997 -107.196 1.00 39.50 308 GLU A O 1
ATOM 2339 N N . PRO A 1 309 ? 100.721 16.376 -105.771 1.00 70.50 309 PRO A N 1
ATOM 2340 C CA . PRO A 1 309 ? 99.307 16.188 -105.413 1.00 70.50 309 PRO A CA 1
ATOM 2341 C C . PRO A 1 309 ? 98.653 17.566 -105.055 1.00 70.50 309 PRO A C 1
ATOM 2343 O O . PRO A 1 309 ? 98.273 18.210 -106.033 1.00 70.50 309 PRO A O 1
ATOM 2346 N N . PRO A 1 310 ? 98.589 18.167 -103.821 1.00 58.19 310 PRO A N 1
ATOM 2347 C CA . PRO A 1 310 ? 98.577 17.712 -102.404 1.00 58.19 310 PRO A CA 1
ATOM 2348 C C . PRO A 1 310 ? 97.375 18.212 -101.525 1.00 58.19 310 PRO A C 1
ATOM 2350 O O . PRO A 1 310 ? 96.698 19.175 -101.866 1.00 58.19 310 PRO A O 1
ATOM 2353 N N . THR A 1 311 ? 97.247 17.671 -100.292 1.00 40.00 311 THR A N 1
ATOM 2354 C CA . THR A 1 311 ? 96.502 18.189 -99.089 1.00 40.00 311 THR A CA 1
ATOM 2355 C C . THR A 1 311 ? 94.966 18.374 -99.143 1.00 40.00 311 THR A C 1
ATOM 2357 O O . THR A 1 311 ? 94.413 18.760 -100.159 1.00 40.00 311 THR A O 1
ATOM 2360 N N . GLY A 1 312 ? 94.193 18.160 -98.061 1.00 36.97 312 GLY A N 1
ATOM 2361 C CA . GLY A 1 312 ? 94.481 17.687 -96.686 1.00 36.97 312 GLY A CA 1
ATOM 2362 C C . GLY A 1 312 ? 93.236 16.989 -96.084 1.00 36.97 312 GLY A C 1
ATOM 2363 O O . GLY A 1 312 ? 92.125 17.223 -96.541 1.00 36.97 312 GLY A O 1
ATOM 2364 N N . LEU A 1 313 ? 93.357 15.965 -95.230 1.00 35.28 313 LEU A N 1
ATOM 2365 C CA . LEU A 1 313 ? 93.692 16.000 -93.790 1.00 35.28 313 LEU A CA 1
ATOM 2366 C C . LEU A 1 313 ? 92.672 16.728 -92.889 1.00 35.28 313 LEU A C 1
ATOM 2368 O O . LEU A 1 313 ? 92.749 17.939 -92.743 1.00 35.28 313 LEU A O 1
ATOM 2372 N N . HIS A 1 314 ? 91.833 15.950 -92.187 1.00 35.69 314 HIS A N 1
ATOM 2373 C CA . HIS A 1 314 ? 91.455 16.182 -90.779 1.00 35.69 314 HIS A CA 1
ATOM 2374 C C . HIS A 1 314 ? 90.844 14.910 -90.140 1.00 35.69 314 HIS A C 1
ATOM 2376 O O . HIS A 1 314 ? 89.656 14.640 -90.315 1.00 35.69 314 HIS A O 1
ATOM 2382 N N . PRO A 1 315 ? 91.623 14.113 -89.387 1.00 55.97 315 PRO A N 1
ATOM 2383 C CA . PRO A 1 315 ? 91.103 13.171 -88.393 1.00 55.97 315 PRO A CA 1
ATOM 2384 C C . PRO A 1 315 ? 91.037 13.822 -86.996 1.00 55.97 315 PRO A C 1
ATOM 2386 O O . PRO A 1 315 ? 91.869 14.680 -86.713 1.00 55.97 315 PRO A O 1
ATOM 2389 N N . LEU A 1 316 ? 90.105 13.388 -86.127 1.00 35.38 316 LEU A N 1
ATOM 2390 C CA . LEU A 1 316 ? 90.263 13.228 -84.657 1.00 35.38 316 LEU A CA 1
ATOM 2391 C C . LEU A 1 316 ? 88.913 12.925 -83.943 1.00 35.38 316 LEU A C 1
ATOM 2393 O O . LEU A 1 316 ? 87.989 13.731 -84.025 1.00 35.38 316 LEU A O 1
ATOM 2397 N N . PRO A 1 317 ? 88.800 11.819 -83.179 1.00 60.72 317 PRO A N 1
ATOM 2398 C CA . PRO A 1 317 ? 88.046 11.740 -81.911 1.00 60.72 317 PRO A CA 1
ATOM 2399 C C . PRO A 1 317 ? 88.985 12.230 -80.753 1.00 60.72 317 PRO A C 1
ATOM 2401 O O . PRO A 1 317 ? 90.018 12.804 -81.105 1.00 60.72 317 PRO A O 1
ATOM 2404 N N . PRO A 1 318 ? 88.789 12.014 -79.418 1.00 58.97 318 PRO A N 1
ATOM 2405 C CA . PRO A 1 318 ? 87.804 11.181 -78.698 1.00 58.97 318 PRO A CA 1
ATOM 2406 C C . PRO A 1 318 ? 87.287 11.755 -77.330 1.00 58.97 318 PRO A C 1
ATOM 2408 O O . PRO A 1 318 ? 87.473 12.921 -77.009 1.00 58.97 318 PRO A O 1
ATOM 2411 N N . VAL A 1 319 ? 86.720 10.849 -76.510 1.00 36.69 319 VAL A N 1
ATOM 2412 C CA . VAL A 1 319 ? 86.549 10.796 -75.026 1.00 36.69 319 VAL A CA 1
ATOM 2413 C C . VAL A 1 319 ? 85.489 11.617 -74.250 1.00 36.69 319 VAL A C 1
ATOM 2415 O O . VAL A 1 319 ? 85.450 12.835 -74.285 1.00 36.69 319 VAL A O 1
ATOM 2418 N N . ASN A 1 320 ? 84.785 10.856 -73.388 1.00 38.81 320 ASN A N 1
ATOM 2419 C CA . ASN A 1 320 ? 84.236 11.135 -72.043 1.00 38.81 320 ASN A CA 1
ATOM 2420 C C . ASN A 1 320 ? 83.255 12.296 -71.780 1.00 38.81 320 ASN A C 1
ATOM 2422 O O . ASN A 1 320 ? 83.555 13.466 -71.976 1.00 38.81 320 ASN A O 1
ATOM 2426 N N . GLY A 1 321 ? 82.128 11.946 -71.137 1.00 30.64 321 GLY A N 1
ATOM 2427 C CA . GLY A 1 321 ? 81.118 12.906 -70.678 1.00 30.64 321 GLY A CA 1
ATOM 2428 C C . GLY A 1 321 ? 79.992 12.343 -69.794 1.00 30.64 321 GLY A C 1
ATOM 2429 O O . GLY A 1 321 ? 78.873 12.830 -69.896 1.00 30.64 321 GLY A O 1
ATOM 2430 N N . SER A 1 322 ? 80.252 11.344 -68.938 1.00 47.50 322 SER A N 1
ATOM 2431 C CA . SER A 1 322 ? 79.297 10.929 -67.887 1.00 47.50 322 SER A CA 1
ATOM 2432 C C . SER A 1 322 ? 79.740 11.449 -66.520 1.00 47.50 322 SER A C 1
ATOM 2434 O O . SER A 1 322 ? 80.881 11.208 -66.122 1.00 47.50 322 SER A O 1
ATOM 2436 N N . PRO A 1 323 ? 78.835 12.093 -65.768 1.00 50.28 323 PRO A N 1
ATOM 2437 C CA . PRO A 1 323 ? 78.635 11.700 -64.372 1.00 50.28 323 PRO A CA 1
ATOM 2438 C C . PRO A 1 323 ? 77.145 11.606 -63.979 1.00 50.28 323 PRO A C 1
ATOM 2440 O O . PRO A 1 323 ? 76.245 11.811 -64.790 1.00 50.28 323 PRO A O 1
ATOM 2443 N N . LEU A 1 324 ? 76.903 11.246 -62.715 1.00 47.53 324 LEU A N 1
ATOM 2444 C CA . LEU A 1 324 ? 75.577 11.147 -62.095 1.00 47.53 324 LEU A CA 1
ATOM 2445 C C . LEU A 1 324 ? 74.989 12.519 -61.695 1.00 47.53 324 LEU A C 1
ATOM 2447 O O . LEU A 1 324 ? 75.673 13.539 -61.724 1.00 47.53 324 LEU A O 1
ATOM 2451 N N . ASN A 1 325 ? 73.755 12.453 -61.178 1.00 37.62 325 ASN A N 1
ATOM 2452 C CA . ASN A 1 325 ? 72.933 13.502 -60.558 1.00 37.62 325 ASN A CA 1
ATOM 2453 C C . ASN A 1 325 ? 72.221 14.446 -61.553 1.00 37.62 325 ASN A C 1
ATOM 2455 O O . ASN A 1 325 ? 72.788 14.836 -62.563 1.00 37.62 325 ASN A O 1
ATOM 2459 N N . GLY A 1 326 ? 70.972 14.869 -61.332 1.00 42.44 326 GLY A N 1
ATOM 2460 C CA . GLY A 1 326 ? 70.016 14.488 -60.281 1.00 42.44 326 GLY A CA 1
ATOM 2461 C C . GLY A 1 326 ? 69.521 15.671 -59.443 1.00 42.44 326 GLY A C 1
ATOM 2462 O O . GLY A 1 326 ? 70.287 16.220 -58.660 1.00 42.44 326 GLY A O 1
ATOM 2463 N N . ALA A 1 327 ? 68.213 15.939 -59.550 1.00 36.78 327 ALA A N 1
ATOM 2464 C CA . ALA A 1 327 ? 67.410 16.921 -58.806 1.00 36.78 327 ALA A CA 1
ATOM 2465 C C . ALA A 1 327 ? 67.607 18.425 -59.122 1.00 36.78 327 ALA A C 1
ATOM 2467 O O . ALA A 1 327 ? 68.701 18.887 -59.427 1.00 36.78 327 ALA A O 1
ATOM 2468 N N . ALA A 1 328 ? 66.498 19.163 -58.939 1.00 45.06 328 ALA A N 1
ATOM 2469 C CA . ALA A 1 328 ? 66.327 20.624 -59.017 1.00 45.06 328 ALA A CA 1
ATOM 2470 C C . ALA A 1 328 ? 66.504 21.287 -60.413 1.00 45.06 328 ALA A C 1
ATOM 2472 O O . ALA A 1 328 ? 67.199 20.741 -61.268 1.00 45.06 328 ALA A O 1
ATOM 2473 N N . PRO A 1 329 ? 65.891 22.470 -60.669 1.00 48.22 329 PRO A N 1
ATOM 2474 C CA . PRO A 1 329 ? 65.091 23.297 -59.757 1.00 48.22 329 PRO A CA 1
ATOM 2475 C C . PRO A 1 329 ? 63.615 23.490 -60.165 1.00 48.22 329 PRO A C 1
ATOM 2477 O O . PRO A 1 329 ? 63.265 23.517 -61.342 1.00 48.22 329 PRO A O 1
ATOM 2480 N N . LEU A 1 330 ? 62.772 23.782 -59.172 1.00 38.72 330 LEU A N 1
ATOM 2481 C CA . LEU A 1 330 ? 61.618 24.668 -59.340 1.00 38.72 330 LEU A CA 1
ATOM 2482 C C . LEU A 1 330 ? 61.673 25.721 -58.235 1.00 38.72 330 LEU A C 1
ATOM 2484 O O . LEU A 1 330 ? 61.740 25.382 -57.056 1.00 38.72 330 LEU A O 1
ATOM 2488 N N . ALA A 1 331 ? 61.663 26.989 -58.629 1.00 38.12 331 ALA A N 1
ATOM 2489 C CA . ALA A 1 331 ? 61.600 28.122 -57.722 1.00 38.12 331 ALA A CA 1
ATOM 2490 C C . ALA A 1 331 ? 60.350 28.944 -58.040 1.00 38.12 331 ALA A C 1
ATOM 2492 O O . ALA A 1 331 ? 60.255 29.461 -59.148 1.00 38.12 331 ALA A O 1
ATOM 2493 N N . THR A 1 332 ? 59.459 29.083 -57.056 1.00 37.72 332 THR A N 1
ATOM 2494 C CA . THR A 1 332 ? 58.617 30.271 -56.815 1.00 37.72 332 THR A CA 1
ATOM 2495 C C . THR A 1 332 ? 57.926 30.138 -55.453 1.00 37.72 332 THR A C 1
ATOM 2497 O O . THR A 1 332 ? 56.889 29.495 -55.322 1.00 37.72 332 THR A O 1
ATOM 2500 N N . ASP A 1 333 ? 58.488 30.794 -54.440 1.00 42.53 333 ASP A N 1
ATOM 2501 C CA . ASP A 1 333 ? 57.700 31.417 -53.365 1.00 42.53 333 ASP A CA 1
ATOM 2502 C C . ASP A 1 333 ? 57.297 32.818 -53.878 1.00 42.53 333 ASP A C 1
ATOM 2504 O O . ASP A 1 333 ? 58.083 33.425 -54.622 1.00 42.53 333 ASP A O 1
ATOM 2508 N N . PRO A 1 334 ? 56.081 33.324 -53.591 1.00 53.25 334 PRO A N 1
ATOM 2509 C CA . PRO A 1 334 ? 56.046 34.474 -52.682 1.00 53.25 334 PRO A CA 1
ATOM 2510 C C . PRO A 1 334 ? 54.804 34.587 -51.766 1.00 53.25 334 PRO A C 1
ATOM 2512 O O . PRO A 1 334 ? 53.680 34.807 -52.215 1.00 53.25 334 PRO A O 1
ATOM 2515 N N . LEU A 1 335 ? 55.066 34.648 -50.459 1.00 44.69 335 LEU A N 1
ATOM 2516 C CA . LEU A 1 335 ? 54.697 35.756 -49.554 1.00 44.69 335 LEU A CA 1
ATOM 2517 C C . LEU A 1 335 ? 53.299 36.430 -49.686 1.00 44.69 335 LEU A C 1
ATOM 2519 O O . LEU A 1 335 ? 53.162 37.477 -50.318 1.00 44.69 335 LEU A O 1
ATOM 2523 N N . ALA A 1 336 ? 52.329 35.966 -48.888 1.00 36.41 336 ALA A N 1
ATOM 2524 C CA . ALA A 1 336 ? 51.331 36.763 -48.133 1.00 36.41 336 ALA A CA 1
ATOM 2525 C C . ALA A 1 336 ? 50.642 35.807 -47.126 1.00 36.41 336 ALA A C 1
ATOM 2527 O O . ALA A 1 336 ? 50.347 34.677 -47.488 1.00 36.41 336 ALA A O 1
ATOM 2528 N N . GLY A 1 337 ? 50.410 36.080 -45.835 1.00 34.25 337 GLY A N 1
ATOM 2529 C CA . GLY A 1 337 ? 49.937 37.304 -45.178 1.00 34.25 337 GLY A CA 1
ATOM 2530 C C . GLY A 1 337 ? 48.423 37.174 -44.899 1.00 34.25 337 GLY A C 1
ATOM 2531 O O . GLY A 1 337 ? 47.668 36.977 -45.838 1.00 34.25 337 GLY A O 1
ATOM 2532 N N . GLY A 1 338 ? 47.877 37.267 -43.677 1.00 33.53 338 GLY A N 1
ATOM 2533 C CA . GLY A 1 338 ? 48.455 37.415 -42.332 1.00 33.53 338 GLY A CA 1
ATOM 2534 C C . GLY A 1 338 ? 47.369 37.763 -41.280 1.00 33.53 338 GLY A C 1
ATOM 2535 O O . GLY A 1 338 ? 46.221 37.986 -41.639 1.00 33.53 338 GLY A O 1
ATOM 2536 N N . ARG A 1 339 ? 47.750 37.883 -39.994 1.00 36.53 339 ARG A N 1
ATOM 2537 C CA . ARG A 1 339 ? 46.969 38.446 -38.852 1.00 36.53 339 ARG A CA 1
ATOM 2538 C C . ARG A 1 339 ? 45.557 37.885 -38.533 1.00 36.53 339 ARG A C 1
ATOM 2540 O O . ARG A 1 339 ? 44.569 38.317 -39.118 1.00 36.53 339 ARG A O 1
ATOM 2547 N N . ARG A 1 340 ? 45.448 37.189 -37.391 1.00 39.44 340 ARG A N 1
ATOM 2548 C CA . ARG A 1 340 ? 44.703 37.565 -36.148 1.00 39.44 340 ARG A CA 1
ATOM 2549 C C . ARG A 1 340 ? 45.007 36.477 -35.093 1.00 39.44 340 ARG A C 1
ATOM 2551 O O . ARG A 1 340 ? 45.080 35.321 -35.474 1.00 39.44 340 ARG A O 1
ATOM 2558 N N . ALA A 1 341 ? 45.344 36.713 -33.822 1.00 43.84 341 ALA A N 1
ATOM 2559 C CA . ALA A 1 341 ? 45.063 37.786 -32.856 1.00 43.84 341 ALA A CA 1
ATOM 2560 C C . ALA A 1 341 ? 43.660 37.732 -32.216 1.00 43.84 341 ALA A C 1
ATOM 2562 O O . ALA A 1 341 ? 42.793 38.502 -32.617 1.00 43.84 341 ALA A O 1
ATOM 2563 N N . THR A 1 342 ? 43.510 36.871 -31.195 1.00 42.06 342 THR A N 1
ATOM 2564 C CA . THR A 1 342 ? 42.647 37.050 -30.002 1.00 42.06 342 THR A CA 1
ATOM 2565 C C . THR A 1 342 ? 43.058 36.075 -28.883 1.00 42.06 342 THR A C 1
ATOM 2567 O O . THR A 1 342 ? 42.657 34.917 -28.900 1.00 42.06 342 THR A O 1
ATOM 2570 N N . ASP A 1 343 ? 43.821 36.563 -27.905 1.00 48.03 343 ASP A N 1
ATOM 2571 C CA . ASP A 1 343 ? 43.348 36.564 -26.504 1.00 48.03 343 ASP A CA 1
ATOM 2572 C C . ASP A 1 343 ? 42.346 37.743 -26.394 1.00 48.03 343 ASP A C 1
ATOM 2574 O O . ASP A 1 343 ? 42.509 38.688 -27.184 1.00 48.03 343 ASP A O 1
ATOM 2578 N N . PRO A 1 344 ? 41.333 37.774 -25.494 1.00 55.28 344 PRO A N 1
ATOM 2579 C CA . PRO A 1 344 ? 41.548 37.625 -24.043 1.00 55.28 344 PRO A CA 1
ATOM 2580 C C . PRO A 1 344 ? 40.342 37.043 -23.243 1.00 55.28 344 PRO A C 1
ATOM 2582 O O . PRO A 1 344 ? 39.393 36.524 -23.823 1.00 55.28 344 PRO A O 1
ATOM 2585 N N . LEU A 1 345 ? 40.349 37.286 -21.916 1.00 42.22 345 LEU A N 1
ATOM 2586 C CA . LEU A 1 345 ? 39.297 37.061 -20.892 1.00 42.22 345 LEU A CA 1
ATOM 2587 C C . LEU A 1 345 ? 39.209 35.596 -20.408 1.00 42.22 345 LEU A C 1
ATOM 2589 O O . LEU A 1 345 ? 38.915 34.687 -21.169 1.00 42.22 345 LEU A O 1
ATOM 2593 N N . ALA A 1 346 ? 39.620 35.295 -19.169 1.00 39.00 346 ALA A N 1
ATOM 2594 C CA . ALA A 1 346 ? 38.874 35.516 -17.912 1.00 39.00 346 ALA A CA 1
ATOM 2595 C C . ALA A 1 346 ? 37.565 34.695 -17.872 1.00 39.00 346 ALA A C 1
ATOM 2597 O O . ALA A 1 346 ? 36.726 34.833 -18.751 1.00 39.00 346 ALA A O 1
ATOM 2598 N N . THR A 1 347 ? 37.323 33.839 -16.873 1.00 43.84 347 THR A N 1
ATOM 2599 C CA . THR A 1 347 ? 37.424 34.152 -15.432 1.00 43.84 347 THR A CA 1
ATOM 2600 C C . THR A 1 347 ? 37.748 32.962 -14.509 1.00 43.84 347 THR A C 1
ATOM 2602 O O . THR A 1 347 ? 37.154 31.897 -14.650 1.00 43.84 347 THR A O 1
ATOM 2605 N N . ASP A 1 348 ? 38.521 33.215 -13.446 1.00 51.59 348 ASP A N 1
ATOM 2606 C CA . ASP A 1 348 ? 38.216 32.709 -12.090 1.00 51.59 348 ASP A CA 1
ATOM 2607 C C . ASP A 1 348 ? 37.425 33.833 -11.387 1.00 51.59 348 ASP A C 1
ATOM 2609 O O . ASP A 1 348 ? 37.826 34.999 -11.483 1.00 51.59 348 ASP A O 1
ATOM 2613 N N . PRO A 1 349 ? 36.264 33.545 -10.771 1.00 53.34 349 PRO A N 1
ATOM 2614 C CA . PRO A 1 349 ? 36.283 33.666 -9.319 1.00 53.34 349 PRO A CA 1
ATOM 2615 C C . PRO A 1 349 ? 35.538 32.544 -8.583 1.00 53.34 349 PRO A C 1
ATOM 2617 O O . PRO A 1 349 ? 34.331 32.341 -8.725 1.00 53.34 349 PRO A O 1
ATOM 2620 N N . ARG A 1 350 ? 36.232 31.969 -7.601 1.00 50.34 350 ARG A N 1
ATOM 2621 C CA . ARG A 1 350 ? 35.657 31.525 -6.323 1.00 50.34 350 ARG A CA 1
ATOM 2622 C C . ARG A 1 350 ? 34.541 32.473 -5.850 1.00 50.34 350 ARG A C 1
ATOM 2624 O O . ARG A 1 350 ? 34.832 33.611 -5.487 1.00 50.34 350 ARG A O 1
ATOM 2631 N N . THR A 1 351 ? 33.301 32.000 -5.724 1.00 45.16 351 THR A N 1
ATOM 2632 C CA . THR A 1 351 ? 32.384 32.287 -4.592 1.00 45.16 351 THR A CA 1
ATOM 2633 C C . THR A 1 351 ? 31.033 31.591 -4.775 1.00 45.16 351 THR A C 1
ATOM 2635 O O . THR A 1 351 ? 30.620 31.319 -5.894 1.00 45.16 351 THR A O 1
ATOM 2638 N N . ARG A 1 352 ? 30.322 31.401 -3.647 1.00 40.16 352 ARG A N 1
ATOM 2639 C CA . ARG A 1 352 ? 28.968 30.822 -3.512 1.00 40.16 352 ARG A CA 1
ATOM 2640 C C . ARG A 1 352 ? 28.838 29.326 -3.887 1.00 40.16 352 ARG A C 1
ATOM 2642 O O . ARG A 1 352 ? 29.496 28.843 -4.790 1.00 40.16 352 ARG A O 1
ATOM 2649 N N . ASN A 1 353 ? 28.018 28.523 -3.203 1.00 45.53 353 ASN A N 1
ATOM 2650 C CA . ASN A 1 353 ? 27.176 28.797 -2.029 1.00 45.53 353 ASN A CA 1
ATOM 2651 C C . ASN A 1 353 ? 27.601 27.950 -0.822 1.00 45.53 353 ASN A C 1
ATOM 2653 O O . ASN A 1 353 ? 27.661 26.728 -0.905 1.00 45.53 353 ASN A O 1
ATOM 2657 N N . GLY A 1 354 ? 27.790 28.596 0.330 1.00 50.59 354 GLY A N 1
ATOM 2658 C CA . GLY A 1 354 ? 27.726 27.916 1.620 1.00 50.59 354 GLY A CA 1
ATOM 2659 C C . GLY A 1 354 ? 26.310 28.028 2.176 1.00 50.59 354 GLY A C 1
ATOM 2660 O O . GLY A 1 354 ? 25.946 29.090 2.674 1.00 50.59 354 GLY A O 1
ATOM 2661 N N . HIS A 1 355 ? 25.521 26.952 2.119 1.00 48.25 355 HIS A N 1
ATOM 2662 C CA . HIS A 1 355 ? 24.231 26.890 2.810 1.00 48.25 355 HIS A CA 1
ATOM 2663 C C . HIS A 1 355 ? 24.371 26.179 4.154 1.00 48.25 355 HIS A C 1
ATOM 2665 O O . HIS A 1 355 ? 24.214 24.968 4.282 1.00 48.25 355 HIS A O 1
ATOM 2671 N N . ARG A 1 356 ? 24.645 26.985 5.183 1.00 45.72 356 ARG A N 1
ATOM 2672 C CA . ARG A 1 356 ? 24.345 26.634 6.572 1.00 45.72 356 ARG A CA 1
ATOM 2673 C C . ARG A 1 356 ? 22.821 26.539 6.712 1.00 45.72 356 ARG A C 1
ATOM 2675 O O . ARG A 1 356 ? 22.143 27.531 6.463 1.00 45.72 356 ARG A O 1
ATOM 2682 N N . LEU A 1 357 ? 22.308 25.401 7.172 1.00 57.84 357 LEU A N 1
ATOM 2683 C CA . LEU A 1 357 ? 20.953 25.285 7.719 1.00 57.84 357 LEU A CA 1
ATOM 2684 C C . LEU A 1 357 ? 21.014 24.660 9.118 1.00 57.84 357 LEU A C 1
ATOM 2686 O O . LEU A 1 357 ? 21.095 23.441 9.244 1.00 57.84 357 LEU A O 1
ATOM 2690 N N . PRO A 1 358 ? 21.004 25.487 10.175 1.00 64.00 358 PRO A N 1
ATOM 2691 C CA . PRO A 1 358 ? 20.650 25.069 11.521 1.00 64.00 358 PRO A CA 1
ATOM 2692 C C . PRO A 1 358 ? 19.240 25.567 11.906 1.00 64.00 358 PRO A C 1
ATOM 2694 O O . PRO A 1 358 ? 18.881 26.702 11.608 1.00 64.00 358 PRO A O 1
ATOM 2697 N N . HIS A 1 359 ? 18.502 24.734 12.645 1.00 50.34 359 HIS A N 1
ATOM 2698 C CA . HIS A 1 359 ? 17.254 25.038 13.373 1.00 50.34 359 HIS A CA 1
ATOM 2699 C C . HIS A 1 359 ? 15.992 25.424 12.573 1.00 50.34 359 HIS A C 1
ATOM 2701 O O . HIS A 1 359 ? 15.703 26.595 12.347 1.00 50.34 359 HIS A O 1
ATOM 2707 N N . ALA A 1 360 ? 15.144 24.420 12.343 1.00 50.72 360 ALA A N 1
ATOM 2708 C CA . ALA A 1 360 ? 13.788 24.366 12.909 1.00 50.72 360 ALA A CA 1
ATOM 2709 C C . ALA A 1 360 ? 13.380 22.878 13.026 1.00 50.72 360 ALA A C 1
ATOM 2711 O O . ALA A 1 360 ? 13.739 22.097 12.146 1.00 50.72 360 ALA A O 1
ATOM 2712 N N . GLY A 1 361 ? 12.691 22.424 14.073 1.00 52.81 361 GLY A N 1
ATOM 2713 C CA . GLY A 1 361 ? 12.294 23.097 15.318 1.00 52.81 361 GLY A CA 1
ATOM 2714 C C . GLY A 1 361 ? 11.873 22.060 16.355 1.00 52.81 361 GLY A C 1
ATOM 2715 O O . GLY A 1 361 ? 11.399 20.990 15.917 1.00 52.81 361 GLY A O 1
#

Sequence (361 aa):
MPQPAPGVRAVRYCQDGDGACERSARDGRERGLESQGLTGQVAWTWEMVDRLEGAADRLAGALMSELSVAGVERRIADARADAAGHIAIAQRERDASQQQAEAAWREAASARDRADTAERDAASVRAEAGRLTAELDAARRECQDAKDEAEAAGAARLAAERERDRVAAREGELLASLENARSELVALHGRLSEAETLAEGQRVEADAAKRTAEDLRSAVRDAEAKRGQAVADCDQFQARAREFERHNWQLSRTAEELRAAVKALTAERDAARAEADRARRRVDALTAVTDGHRNAWGGGPQPVADREPPTGLHPLPPVNGSPLNGAAPLATDPLAGGRRATDPLATDPRTRNGHRLPHAG

pLDDT: mean 79.05, std 23.05, range [27.45, 98.81]